Protein AF-D2VPT4-F1 (afdb_monomer)

Foldseek 3Di:
DLVLLLVLLVCLVDNDPVSNLVSLLVLLVQLLDPVSLVSCVVSVNLLSLLVQLPDPPDLVRVLSSLSSLLSSLVDPVSLVVNVVSVVLLSLLVQCVVPVLPLSSLLSSLSSLLSNLQDDSSLVSCLVSLVLVSLLCCLVVNNDPSSNLSSLSNLLSSLLPVSSLVSNLVDCSLLSLLVQCVDPDPSSVVSSVSSLVSQVVNDVSSVVSNVVSVNVVSVVVSVVVVVVVVPPVVVVPPPDD

Structure (mmCIF, N/CA/C/O backbone):
data_AF-D2VPT4-F1
#
_entry.id   AF-D2VPT4-F1
#
loop_
_atom_site.group_PDB
_atom_site.id
_atom_site.type_symbol
_atom_site.label_atom_id
_atom_site.label_alt_id
_atom_site.label_comp_id
_atom_site.label_asym_id
_atom_site.label_entity_id
_atom_site.label_seq_id
_atom_site.pdbx_PDB_ins_code
_atom_site.Cartn_x
_atom_site.Cartn_y
_atom_site.Cartn_z
_atom_site.occupancy
_atom_site.B_iso_or_equiv
_atom_site.auth_seq_id
_atom_site.auth_comp_id
_atom_site.auth_asym_id
_atom_site.auth_atom_id
_atom_site.pdbx_PDB_model_num
ATOM 1 N N . MET A 1 1 ? -4.526 -4.728 31.297 1.00 60.38 1 MET A N 1
ATOM 2 C CA . MET A 1 1 ? -4.270 -4.818 29.848 1.00 60.38 1 MET A CA 1
ATOM 3 C C . MET A 1 1 ? -5.478 -5.384 29.116 1.00 60.38 1 MET A C 1
ATOM 5 O O . MET A 1 1 ? -6.192 -4.601 28.505 1.00 60.38 1 MET A O 1
ATOM 9 N N . SER A 1 2 ? -5.839 -6.654 29.324 1.00 62.34 2 SER A N 1
ATOM 10 C CA . SER A 1 2 ? -7.057 -7.264 28.753 1.00 62.34 2 SER A CA 1
ATOM 11 C C . SER A 1 2 ? -8.364 -6.479 28.932 1.00 62.34 2 SER A C 1
ATOM 13 O O . SER A 1 2 ? -9.105 -6.231 27.979 1.00 62.34 2 SER A O 1
ATOM 15 N N . SER A 1 3 ? -8.650 -6.002 30.151 1.00 64.12 3 SER A N 1
ATOM 16 C CA . SER A 1 3 ? -9.838 -5.166 30.398 1.00 64.12 3 SER A CA 1
ATOM 17 C C . SER A 1 3 ? -9.808 -3.844 29.629 1.00 64.12 3 SER A C 1
ATOM 19 O O . SER A 1 3 ? -10.860 -3.298 29.293 1.00 64.12 3 SER A O 1
ATOM 21 N N . ASP A 1 4 ? -8.610 -3.342 29.343 1.00 84.94 4 ASP A N 1
ATOM 22 C CA . ASP A 1 4 ? -8.381 -2.021 28.772 1.00 84.94 4 ASP A CA 1
ATOM 23 C C . ASP A 1 4 ? -8.558 -2.061 27.249 1.00 84.94 4 ASP A C 1
ATOM 25 O O . ASP A 1 4 ? -9.194 -1.165 26.688 1.00 84.94 4 ASP A O 1
ATOM 29 N N . ILE A 1 5 ? -8.131 -3.144 26.586 1.00 90.12 5 ILE A N 1
ATOM 30 C CA . ILE A 1 5 ? -8.360 -3.364 25.147 1.00 90.12 5 ILE A CA 1
ATOM 31 C C . ILE A 1 5 ? -9.852 -3.561 24.868 1.00 90.12 5 ILE A C 1
ATOM 33 O O . ILE A 1 5 ? -10.417 -2.863 24.025 1.00 90.12 5 ILE A O 1
ATOM 37 N N . LYS A 1 6 ? -10.546 -4.412 25.635 1.00 89.88 6 LYS A N 1
ATOM 38 C CA . LYS A 1 6 ? -11.997 -4.614 25.473 1.00 89.88 6 LYS A CA 1
ATOM 39 C C . LYS A 1 6 ? -12.793 -3.317 25.664 1.00 89.88 6 LYS A C 1
ATOM 41 O O . LYS A 1 6 ? -13.725 -3.025 24.905 1.00 89.88 6 LYS A O 1
ATOM 46 N N . GLY A 1 7 ? -12.424 -2.518 26.668 1.00 90.62 7 GLY A N 1
ATOM 47 C CA . GLY A 1 7 ? -13.013 -1.197 26.893 1.00 90.62 7 GLY A CA 1
ATO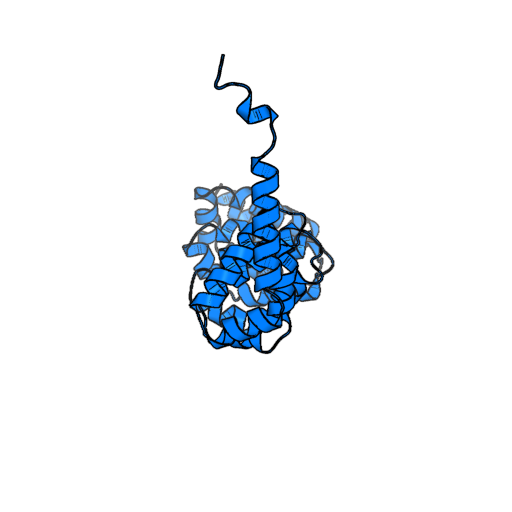M 48 C C . GLY A 1 7 ? -12.748 -0.237 25.730 1.00 90.62 7 GLY A C 1
ATOM 49 O O . GLY A 1 7 ? -13.646 0.501 25.319 1.00 90.62 7 GLY A O 1
ATOM 50 N N . THR A 1 8 ? -11.545 -0.285 25.160 1.00 93.12 8 THR A N 1
ATOM 51 C CA . THR A 1 8 ? -11.148 0.510 23.990 1.00 93.12 8 THR A CA 1
ATOM 52 C C . THR A 1 8 ? -11.964 0.130 22.755 1.00 93.12 8 THR A C 1
ATOM 54 O O . THR A 1 8 ? -12.582 1.003 22.148 1.00 93.12 8 THR A O 1
ATOM 57 N N . LEU A 1 9 ? -12.106 -1.163 22.451 1.00 93.94 9 LEU A N 1
ATOM 58 C CA . LEU A 1 9 ? -12.929 -1.651 21.336 1.00 93.94 9 LEU A CA 1
ATOM 59 C C . LEU A 1 9 ? -14.406 -1.255 21.472 1.00 93.94 9 LEU A C 1
ATOM 61 O O . LEU A 1 9 ? -15.054 -0.881 20.494 1.00 93.94 9 LEU A O 1
ATOM 65 N N . THR A 1 10 ? -14.941 -1.262 22.694 1.00 92.75 10 THR A N 1
ATOM 66 C CA . THR A 1 10 ? -16.324 -0.825 22.955 1.00 92.75 10 THR A CA 1
ATOM 67 C C . THR A 1 10 ? -16.513 0.664 22.644 1.00 92.75 10 THR A C 1
ATOM 69 O O . THR A 1 10 ? -17.525 1.054 22.058 1.00 92.75 10 THR A O 1
ATOM 72 N N . LYS A 1 11 ? -15.526 1.507 22.981 1.00 93.50 11 LYS A N 1
ATOM 73 C CA . LYS A 1 11 ? -15.556 2.945 22.666 1.00 93.50 11 LYS A CA 1
ATOM 74 C C . LYS A 1 11 ? -15.524 3.214 21.162 1.00 93.50 11 LYS A C 1
ATOM 76 O O . LYS A 1 11 ? -16.134 4.190 20.731 1.00 9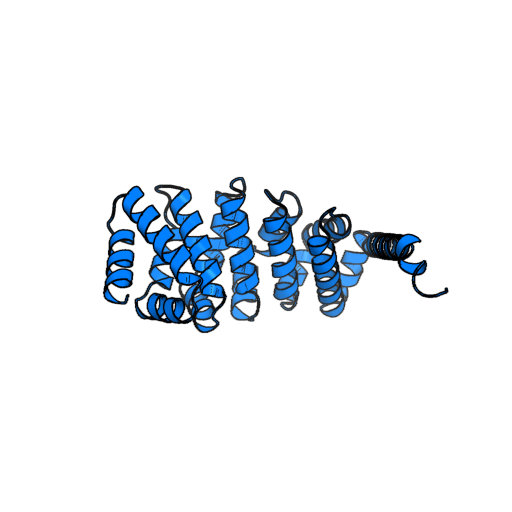3.50 11 LYS A O 1
ATOM 81 N N . ILE A 1 12 ? -14.877 2.354 20.373 1.00 93.50 12 ILE A N 1
ATOM 82 C CA . ILE A 1 12 ? -14.853 2.469 18.907 1.00 93.50 12 ILE A CA 1
ATOM 83 C C . ILE A 1 12 ? -16.254 2.258 18.312 1.00 93.50 12 ILE A C 1
ATOM 85 O O . ILE A 1 12 ? -16.679 3.036 17.464 1.00 93.50 12 ILE A O 1
ATOM 89 N N . LYS A 1 13 ? -16.998 1.253 18.791 1.00 88.88 13 LYS A N 1
ATOM 90 C CA . LYS A 1 13 ? -18.294 0.853 18.205 1.00 88.88 13 LYS A CA 1
ATOM 91 C C . LYS A 1 13 ? -19.469 1.784 18.530 1.00 88.88 13 LYS A C 1
ATOM 93 O O . LYS A 1 13 ? -20.458 1.768 17.808 1.00 88.88 13 LYS A O 1
ATOM 98 N N . GLY A 1 14 ? -19.399 2.569 19.608 1.00 82.56 14 GLY A N 1
ATOM 99 C CA . GLY A 1 14 ? -20.542 3.380 20.067 1.00 82.56 14 GLY A CA 1
ATOM 100 C C . GLY A 1 14 ? -20.200 4.740 20.676 1.00 82.56 14 GLY A C 1
ATOM 101 O O . GLY A 1 14 ? -21.077 5.394 21.238 1.00 82.56 14 GLY A O 1
ATOM 102 N N . GLY A 1 15 ? -18.936 5.164 20.627 1.00 83.94 15 GLY A N 1
ATOM 103 C CA . GLY A 1 15 ? -18.506 6.458 21.153 1.00 83.94 15 GLY A CA 1
ATOM 104 C C . GLY A 1 15 ? -18.789 7.630 20.209 1.00 83.94 15 GLY A C 1
ATOM 105 O O . GLY A 1 15 ? -19.038 7.455 19.018 1.00 83.94 15 GLY A O 1
ATOM 106 N N . SER A 1 16 ? -18.675 8.856 20.733 1.00 92.81 16 SER A N 1
ATOM 107 C CA . SER A 1 16 ? -18.543 10.056 19.896 1.00 92.81 16 SER A CA 1
ATOM 108 C C . SER A 1 16 ? -17.314 9.955 18.988 1.00 92.81 16 SER A C 1
ATOM 110 O O . SER A 1 16 ? -16.379 9.213 19.293 1.00 92.81 16 SER A O 1
ATOM 112 N N . VAL A 1 17 ? -17.261 10.750 17.916 1.00 94.44 17 VAL A N 1
ATOM 113 C CA . VAL A 1 17 ? -16.086 10.827 17.025 1.00 94.44 17 VAL A CA 1
ATOM 114 C C . VAL A 1 17 ? -14.787 11.005 17.823 1.00 94.44 17 VAL A C 1
ATOM 116 O O . VAL A 1 17 ? -13.821 10.284 17.596 1.00 94.44 17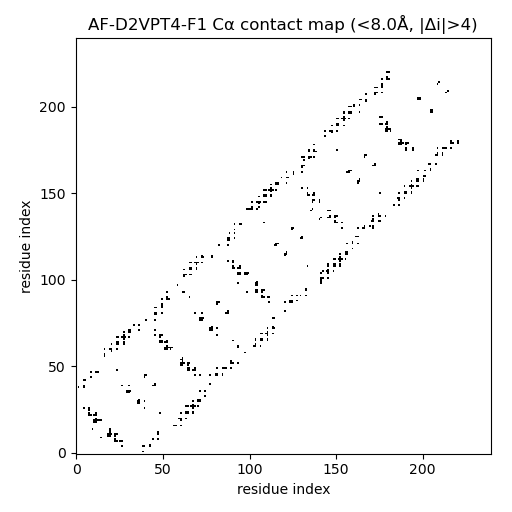 VAL A O 1
ATOM 119 N N . GLN A 1 18 ? -14.770 11.884 18.828 1.00 94.31 18 GLN A N 1
ATOM 120 C CA . GLN A 1 18 ? -13.601 12.098 19.688 1.00 94.31 18 GLN A CA 1
ATOM 121 C C . GLN A 1 18 ? -13.232 10.856 20.508 1.00 94.31 18 GLN A C 1
ATOM 123 O O . GLN A 1 18 ? -12.053 10.520 20.600 1.00 94.31 18 GLN A O 1
ATOM 128 N N . ASN A 1 19 ? -14.216 10.155 21.078 1.00 93.31 19 ASN A N 1
ATOM 129 C CA . ASN A 1 19 ? -13.960 8.933 21.844 1.00 93.31 19 ASN A CA 1
ATOM 130 C C . ASN A 1 19 ? -13.424 7.814 20.953 1.00 93.31 19 ASN A C 1
ATOM 132 O O . ASN A 1 19 ? -12.560 7.051 21.381 1.00 93.31 19 ASN A O 1
ATOM 136 N N . ARG A 1 20 ? -13.926 7.731 19.721 1.00 95.50 20 ARG A N 1
ATOM 137 C CA . ARG A 1 20 ? -13.482 6.759 18.728 1.00 95.50 20 ARG A CA 1
ATOM 138 C C . ARG A 1 20 ? -12.054 7.039 18.285 1.00 95.50 20 ARG A C 1
ATOM 140 O O . ARG A 1 20 ? -11.235 6.136 18.358 1.00 95.50 20 ARG A O 1
ATOM 147 N N . LEU A 1 21 ? -11.727 8.285 17.943 1.00 96.44 21 LEU A N 1
ATOM 148 C CA . LEU A 1 21 ? -10.357 8.695 17.607 1.00 96.44 21 LEU A CA 1
ATOM 149 C C . LEU A 1 21 ? -9.379 8.422 18.756 1.00 96.44 21 LEU A C 1
ATOM 151 O O . LEU A 1 21 ? -8.311 7.863 18.542 1.00 96.44 21 LEU A O 1
ATOM 155 N N . ALA A 1 22 ? -9.754 8.756 19.994 1.00 95.69 22 ALA A N 1
ATOM 156 C CA . ALA A 1 22 ? -8.916 8.463 21.155 1.00 95.69 22 ALA A CA 1
ATOM 157 C C . ALA A 1 22 ? -8.703 6.951 21.347 1.00 95.69 22 ALA A C 1
ATOM 159 O O . ALA A 1 22 ? -7.599 6.519 21.667 1.00 95.69 22 ALA A O 1
ATOM 160 N N . ALA A 1 23 ? -9.746 6.143 21.137 1.00 96.31 23 ALA A N 1
ATOM 161 C CA . ALA A 1 23 ? -9.666 4.693 21.260 1.00 96.31 23 ALA A CA 1
ATOM 162 C C . ALA A 1 23 ? -8.831 4.050 20.139 1.00 96.31 23 ALA A C 1
ATOM 164 O O . ALA A 1 23 ? -7.981 3.213 20.423 1.00 96.31 23 ALA A O 1
ATOM 165 N N . ILE A 1 24 ? -9.017 4.471 18.886 1.00 97.06 24 ILE A N 1
ATOM 166 C CA . ILE A 1 24 ? -8.217 3.997 17.748 1.00 97.06 24 ILE A CA 1
ATOM 167 C C . ILE A 1 24 ? -6.754 4.419 17.925 1.00 97.06 24 ILE A C 1
ATOM 169 O O . ILE A 1 24 ? -5.862 3.599 17.749 1.00 97.06 24 ILE A O 1
ATOM 173 N N . GLY A 1 25 ? -6.499 5.661 18.351 1.00 95.50 25 GLY A N 1
ATOM 174 C CA . GLY A 1 25 ? -5.151 6.139 18.658 1.00 95.50 25 GLY A CA 1
ATOM 175 C C . GLY A 1 25 ? -4.470 5.354 19.785 1.00 95.50 25 GLY A C 1
ATOM 176 O O . GLY A 1 25 ? -3.269 5.116 19.722 1.00 95.50 25 GLY A O 1
ATOM 177 N N . ALA A 1 26 ? -5.224 4.893 20.787 1.00 95.44 26 ALA A N 1
ATOM 178 C CA . ALA A 1 26 ? -4.685 3.993 21.803 1.00 95.44 26 ALA A CA 1
ATOM 179 C C . ALA A 1 26 ? -4.305 2.629 21.205 1.00 95.44 26 ALA A C 1
ATOM 181 O O . ALA A 1 26 ? -3.210 2.146 21.476 1.00 95.44 26 ALA A O 1
ATOM 182 N N . LEU A 1 27 ? -5.160 2.033 20.361 1.00 95.56 27 LEU A N 1
ATOM 183 C CA . LEU A 1 27 ? -4.834 0.773 19.678 1.00 95.56 27 LEU A CA 1
ATOM 184 C C . LEU A 1 27 ? -3.634 0.913 18.738 1.00 95.56 27 LEU A C 1
ATOM 186 O O . LEU A 1 27 ? -2.808 0.013 18.705 1.00 95.56 27 LEU A O 1
ATOM 190 N N . PHE A 1 28 ? -3.501 2.040 18.034 1.00 94.94 28 PHE A N 1
ATOM 191 C CA . PHE A 1 28 ? -2.337 2.342 17.198 1.00 94.94 28 PHE A CA 1
ATOM 192 C C . PHE A 1 28 ? -1.032 2.228 17.994 1.00 94.94 28 PHE A C 1
ATOM 194 O O . PHE A 1 28 ? -0.132 1.491 17.597 1.00 94.94 28 PHE A O 1
ATOM 201 N N . SER A 1 29 ? -0.955 2.922 19.134 1.00 94.44 29 SER A N 1
ATOM 202 C CA . SER A 1 29 ? 0.237 2.921 19.989 1.00 94.44 29 SER A CA 1
ATOM 203 C C . SER A 1 29 ? 0.488 1.573 20.656 1.00 94.44 29 SER A C 1
ATOM 205 O O . SER A 1 29 ? 1.629 1.232 20.924 1.00 94.44 29 SER A O 1
ATOM 207 N N . LEU A 1 30 ? -0.568 0.820 20.961 1.00 92.50 30 LEU A N 1
ATOM 208 C CA . LEU A 1 30 ? -0.465 -0.498 21.586 1.00 92.50 30 LEU A CA 1
ATOM 209 C C . LEU A 1 30 ? -0.031 -1.581 20.589 1.00 92.50 30 LEU A C 1
ATOM 211 O O . LEU A 1 30 ? 0.720 -2.475 20.953 1.00 92.50 30 LEU A O 1
ATOM 215 N N . ALA A 1 31 ? -0.454 -1.480 19.328 1.00 93.12 31 ALA A N 1
ATOM 216 C CA . ALA A 1 31 ? -0.139 -2.450 18.281 1.00 93.12 31 ALA A CA 1
ATOM 217 C C . ALA A 1 31 ? 1.349 -2.478 17.875 1.00 93.12 31 ALA A C 1
ATOM 219 O O . ALA A 1 31 ? 1.752 -3.352 17.110 1.00 93.12 31 ALA A O 1
ATOM 220 N N . SER A 1 32 ? 2.183 -1.554 18.364 1.00 91.12 32 SER A N 1
ATOM 221 C CA . SER A 1 32 ? 3.635 -1.630 18.157 1.00 91.12 32 SER A CA 1
ATOM 222 C C . SER A 1 32 ? 4.312 -2.727 18.986 1.00 91.12 32 SER A C 1
ATOM 224 O O . SER A 1 32 ? 5.470 -3.032 18.730 1.00 91.12 32 SER A O 1
ATOM 226 N N . ASP A 1 33 ? 3.623 -3.284 19.985 1.00 93.31 33 ASP A N 1
ATOM 227 C CA . ASP A 1 33 ? 4.120 -4.360 20.844 1.00 93.31 33 ASP A CA 1
ATOM 228 C C . ASP A 1 33 ? 3.540 -5.715 20.409 1.00 93.31 33 ASP A C 1
ATOM 230 O O . ASP A 1 33 ? 2.331 -5.844 20.203 1.00 93.31 33 ASP A O 1
ATOM 234 N N . ASP A 1 34 ? 4.411 -6.708 20.245 1.00 90.81 34 ASP A N 1
ATOM 235 C CA . ASP A 1 34 ? 4.090 -8.026 19.692 1.00 90.81 34 ASP A CA 1
ATOM 236 C C . ASP A 1 34 ? 3.067 -8.794 20.541 1.00 90.81 34 ASP A C 1
ATOM 238 O O . ASP A 1 34 ? 2.074 -9.288 20.001 1.00 90.81 34 ASP A O 1
ATOM 242 N N . ASP A 1 35 ? 3.248 -8.818 21.864 1.00 90.81 35 ASP A N 1
ATOM 243 C CA . ASP A 1 35 ? 2.343 -9.516 22.786 1.00 90.81 35 ASP A CA 1
ATOM 244 C C . ASP A 1 35 ? 0.964 -8.836 22.800 1.00 90.81 35 ASP A C 1
ATOM 246 O O . ASP A 1 35 ? -0.089 -9.477 22.906 1.00 90.81 35 ASP A O 1
ATOM 250 N N . ILE A 1 36 ? 0.952 -7.508 22.651 1.00 92.69 36 ILE A N 1
ATOM 251 C CA . ILE A 1 36 ? -0.287 -6.733 22.635 1.00 92.69 36 ILE A CA 1
ATOM 252 C C . ILE A 1 36 ? -1.037 -6.895 21.306 1.00 92.69 36 ILE A C 1
ATOM 254 O O . ILE A 1 36 ? -2.272 -6.900 21.317 1.00 92.69 36 ILE A O 1
ATOM 258 N N . ARG A 1 37 ? -0.351 -7.080 20.167 1.00 94.69 37 ARG A N 1
ATOM 259 C CA . ARG A 1 37 ? -1.014 -7.383 18.881 1.00 94.69 37 ARG A CA 1
ATOM 260 C C . ARG A 1 37 ? -1.854 -8.649 18.972 1.00 94.69 37 ARG A C 1
ATOM 262 O O . ARG A 1 37 ? -3.014 -8.632 18.551 1.00 94.69 37 ARG A O 1
ATOM 269 N N . GLU A 1 38 ? -1.304 -9.706 19.565 1.00 94.00 38 GLU A N 1
ATOM 270 C CA . GLU A 1 38 ? -2.033 -10.959 19.768 1.00 94.00 38 GLU A CA 1
ATOM 271 C C . GLU A 1 38 ? -3.285 -10.734 20.633 1.00 94.00 38 GLU A C 1
ATOM 273 O O . GLU A 1 38 ? -4.377 -11.204 20.301 1.00 94.00 38 GLU A O 1
ATOM 278 N N . GLU A 1 39 ? -3.172 -9.953 21.710 1.00 94.75 39 GLU A N 1
ATOM 279 C CA . GLU A 1 39 ? -4.315 -9.641 22.570 1.00 94.75 39 GLU A CA 1
ATOM 280 C C . GLU A 1 39 ? -5.388 -8.810 21.840 1.00 94.75 39 GLU A C 1
ATOM 282 O O . GLU A 1 39 ? -6.582 -9.110 21.946 1.00 94.75 39 GLU A O 1
ATOM 287 N N . ILE A 1 40 ? -4.990 -7.801 21.055 1.00 95.75 40 ILE A N 1
ATOM 288 C CA . ILE A 1 40 ? -5.907 -7.004 20.223 1.00 95.75 40 ILE A CA 1
ATOM 289 C C . ILE A 1 40 ? -6.648 -7.909 19.233 1.00 95.75 40 ILE A C 1
ATOM 291 O O . ILE A 1 40 ? -7.877 -7.810 19.121 1.00 95.75 40 ILE A O 1
ATOM 295 N N . ARG A 1 41 ? -5.929 -8.799 18.540 1.00 96.62 41 ARG A N 1
ATOM 296 C CA . ARG A 1 41 ? -6.502 -9.759 17.587 1.00 96.62 41 ARG A CA 1
ATOM 297 C C . ARG A 1 41 ? -7.513 -10.679 18.264 1.00 96.62 41 ARG A C 1
ATOM 299 O O . ARG A 1 41 ? -8.678 -10.691 17.870 1.00 96.62 41 ARG A O 1
ATOM 306 N N . ASN A 1 42 ? -7.121 -11.339 19.355 1.00 95.12 42 ASN A N 1
ATOM 307 C CA . ASN A 1 42 ? -7.964 -12.284 20.098 1.00 95.12 42 ASN A CA 1
ATOM 308 C C . ASN A 1 42 ? -9.259 -11.647 20.648 1.00 95.12 42 ASN A C 1
ATOM 310 O O . ASN A 1 42 ? -10.234 -12.347 20.927 1.00 95.12 42 ASN A O 1
ATOM 314 N N . MET A 1 43 ? -9.307 -10.319 20.790 1.00 95.25 43 MET A N 1
ATOM 315 C CA . MET A 1 43 ? -10.514 -9.577 21.178 1.00 95.25 43 MET A CA 1
ATOM 316 C C . MET A 1 43 ? -11.394 -9.112 20.007 1.00 95.25 43 MET A C 1
ATOM 318 O O . MET A 1 43 ? -12.363 -8.376 20.227 1.00 95.25 43 MET A O 1
ATOM 322 N N . GLY A 1 44 ? -11.091 -9.511 18.771 1.00 96.19 44 GLY A N 1
ATOM 323 C CA . GLY A 1 44 ? -11.788 -9.050 17.567 1.00 96.19 44 GLY A CA 1
ATOM 324 C C . GLY A 1 44 ? -11.428 -7.611 17.187 1.00 96.19 44 GLY A C 1
ATOM 325 O O . GLY A 1 44 ? -12.256 -6.871 16.637 1.00 96.19 44 GLY A O 1
ATOM 326 N N . GLY A 1 45 ? -10.212 -7.180 17.535 1.00 97.75 45 GLY A N 1
ATOM 327 C CA . GLY A 1 45 ? -9.710 -5.847 17.234 1.00 97.75 45 GLY A CA 1
ATOM 328 C C . GLY A 1 45 ? -9.528 -5.602 15.742 1.00 97.75 45 GLY A C 1
ATOM 329 O O . GLY A 1 45 ? -9.896 -4.527 15.277 1.00 97.75 45 GLY A O 1
ATOM 330 N N . ILE A 1 46 ? -9.070 -6.606 14.986 1.00 98.38 46 ILE A N 1
ATOM 331 C CA . ILE A 1 46 ? -8.826 -6.484 13.542 1.00 98.38 46 ILE A CA 1
ATOM 332 C C . ILE A 1 46 ? -10.117 -6.159 12.797 1.00 98.38 46 ILE A C 1
ATOM 334 O O . ILE A 1 46 ? -10.209 -5.089 12.204 1.00 98.38 46 ILE A O 1
ATOM 338 N N . GLY A 1 47 ? -11.156 -6.990 12.918 1.00 98.25 47 GLY A N 1
ATOM 339 C CA . GLY A 1 47 ? -12.444 -6.710 12.271 1.00 98.25 47 GLY A CA 1
ATOM 340 C C . GLY A 1 47 ? -13.066 -5.378 12.711 1.00 98.25 47 GLY A C 1
ATOM 341 O O . GLY A 1 47 ? -13.700 -4.686 11.918 1.00 98.25 47 GLY A O 1
ATOM 342 N N . THR A 1 48 ? -12.836 -4.958 13.963 1.00 98.25 48 THR A N 1
ATOM 343 C CA . THR A 1 48 ? -13.280 -3.637 14.444 1.00 98.25 48 THR A CA 1
ATOM 344 C C . THR A 1 48 ? -12.523 -2.492 13.758 1.00 98.25 48 THR A C 1
ATOM 346 O O . THR A 1 48 ? -13.138 -1.488 13.408 1.00 98.25 48 THR A O 1
ATOM 349 N N . LEU A 1 49 ? -11.207 -2.622 13.566 1.00 98.50 49 LEU A N 1
ATOM 350 C CA . LEU A 1 49 ? -10.374 -1.632 12.880 1.00 98.50 49 LEU A CA 1
ATOM 351 C C . LEU A 1 49 ? -10.647 -1.599 11.371 1.00 98.50 49 LEU A C 1
ATOM 353 O O . LEU A 1 49 ? -10.745 -0.509 10.813 1.00 98.50 49 LEU A O 1
ATOM 357 N N . VAL A 1 50 ? -10.838 -2.753 10.726 1.00 98.62 50 VAL A N 1
ATOM 358 C CA . VAL A 1 50 ? -11.208 -2.829 9.304 1.00 98.62 50 VAL A CA 1
ATOM 359 C C . VAL A 1 50 ? -12.560 -2.153 9.065 1.00 98.62 50 VAL A C 1
ATOM 361 O O . VAL A 1 50 ? -12.660 -1.294 8.194 1.00 98.62 50 VAL A O 1
ATOM 364 N N . GLY A 1 51 ? -13.562 -2.399 9.917 1.00 98.06 51 GLY A N 1
ATOM 365 C CA . GLY A 1 51 ? -14.851 -1.700 9.831 1.00 98.06 51 GLY A CA 1
ATOM 366 C C . GLY A 1 51 ? -14.755 -0.174 10.000 1.00 98.06 51 GLY A C 1
ATOM 367 O O . GLY A 1 51 ? -15.591 0.564 9.483 1.00 98.06 51 GLY A O 1
ATOM 368 N N . CYS A 1 52 ? -13.720 0.341 10.674 1.00 98.19 52 CYS A N 1
ATOM 369 C CA . CYS A 1 52 ? -13.477 1.785 10.761 1.00 98.19 52 CYS A CA 1
ATOM 370 C C . CYS A 1 52 ? -12.971 2.402 9.449 1.00 98.19 52 CYS A C 1
ATOM 372 O O . CYS A 1 52 ? -13.072 3.622 9.306 1.00 98.19 52 CYS A O 1
ATOM 374 N N . LEU A 1 53 ? -12.444 1.613 8.504 1.00 98.31 53 LEU A N 1
ATOM 375 C CA . LEU A 1 53 ? -12.025 2.110 7.186 1.00 98.31 53 LEU A CA 1
ATOM 376 C C . LEU A 1 53 ? -13.216 2.581 6.338 1.00 98.31 53 LEU A C 1
ATOM 378 O O . LEU A 1 53 ? -13.063 3.450 5.481 1.00 98.31 53 LEU A O 1
ATOM 382 N N . GLU A 1 54 ? -14.411 2.056 6.607 1.00 96.56 54 GLU A N 1
ATOM 383 C CA . GLU A 1 54 ? -15.657 2.459 5.946 1.00 96.56 54 G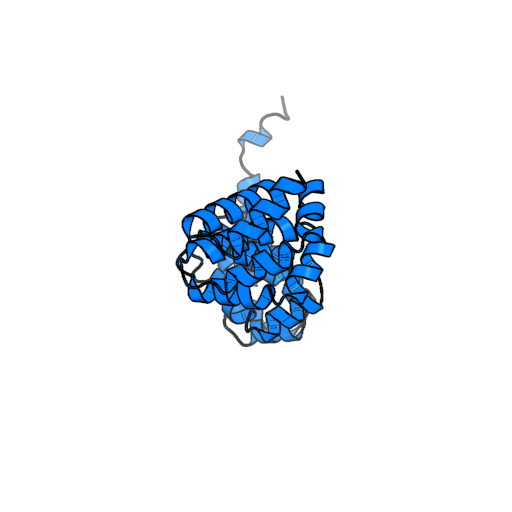LU A CA 1
ATOM 384 C C . GLU A 1 54 ? -16.300 3.708 6.566 1.00 96.56 54 GLU A C 1
ATOM 386 O O . GLU A 1 54 ? -17.294 4.228 6.047 1.00 96.56 54 GLU A O 1
ATOM 391 N N . ASP A 1 55 ? -15.767 4.200 7.686 1.00 94.75 55 ASP A N 1
ATOM 392 C CA . ASP A 1 55 ? -16.364 5.318 8.396 1.00 94.75 55 ASP A CA 1
ATOM 393 C C . ASP A 1 55 ? -16.130 6.649 7.672 1.00 94.75 55 ASP A C 1
ATOM 395 O O . ASP A 1 55 ? -15.007 7.130 7.529 1.00 94.75 55 ASP A O 1
ATOM 399 N N . ASN A 1 56 ? -17.236 7.283 7.286 1.00 93.12 56 ASN A N 1
ATOM 400 C CA . ASN A 1 56 ? -17.241 8.568 6.587 1.00 93.12 56 ASN A CA 1
ATOM 401 C C . ASN A 1 56 ? -17.666 9.747 7.483 1.00 93.12 56 ASN A C 1
ATOM 403 O O . ASN A 1 56 ? -17.931 10.838 6.982 1.00 93.12 56 ASN A O 1
ATOM 407 N N . SER A 1 57 ? -17.778 9.545 8.800 1.00 94.12 57 SER A N 1
ATOM 408 C CA . SER A 1 57 ? -18.184 10.592 9.749 1.00 94.12 57 SER A CA 1
ATOM 409 C C . SER A 1 57 ? -17.060 11.582 10.058 1.00 94.12 57 SER A C 1
ATOM 411 O O . SER A 1 57 ? -17.329 12.755 10.317 1.00 94.12 57 SER A O 1
ATOM 413 N N . ASP A 1 58 ? -15.806 11.129 10.010 1.00 96.88 58 ASP A N 1
ATOM 414 C CA . ASP A 1 58 ? -14.617 11.966 10.155 1.00 96.88 58 ASP A CA 1
ATOM 415 C C . ASP A 1 58 ? -13.427 11.294 9.449 1.00 96.88 58 ASP A C 1
ATOM 417 O O . ASP A 1 58 ? -13.098 10.157 9.793 1.00 96.88 58 ASP A O 1
ATOM 421 N N . PRO A 1 59 ? -12.738 11.966 8.508 1.00 97.12 59 PRO A N 1
ATOM 422 C CA . PRO A 1 59 ? -11.667 11.355 7.714 1.00 97.12 59 PRO A CA 1
ATOM 423 C C . PRO A 1 59 ? -10.478 10.870 8.553 1.00 97.12 59 PRO A C 1
ATOM 425 O O . PRO A 1 59 ? -9.729 9.996 8.118 1.00 97.12 59 PRO A O 1
ATOM 428 N N . ARG A 1 60 ? -10.313 11.384 9.779 1.00 97.88 60 ARG A N 1
ATOM 429 C CA . ARG A 1 60 ? -9.240 10.968 10.690 1.00 97.88 60 ARG A CA 1
ATOM 430 C C . ARG A 1 60 ? -9.446 9.553 11.225 1.00 97.88 60 ARG A C 1
ATOM 432 O O . ARG A 1 60 ? -8.472 8.935 11.642 1.00 97.88 60 ARG A O 1
ATOM 439 N N . ILE A 1 61 ? -10.681 9.053 11.233 1.00 98.00 61 ILE A N 1
ATOM 440 C CA . ILE A 1 61 ? -11.019 7.716 11.729 1.00 98.00 61 ILE A CA 1
ATOM 441 C C . ILE A 1 61 ? -10.428 6.631 10.827 1.00 98.00 61 ILE A C 1
ATOM 443 O O . ILE A 1 61 ? -9.603 5.871 11.337 1.00 98.00 61 ILE A O 1
ATOM 447 N N . PRO A 1 62 ? -10.784 6.541 9.529 1.00 98.44 62 PRO A N 1
ATOM 448 C CA . PRO A 1 62 ? -10.221 5.517 8.658 1.00 98.44 62 PRO A CA 1
ATOM 449 C C . PRO A 1 62 ? -8.701 5.671 8.538 1.00 98.44 62 PRO A C 1
ATOM 451 O O . PRO A 1 62 ? -7.990 4.674 8.544 1.00 98.44 62 PRO A O 1
ATOM 454 N N . ARG A 1 63 ? -8.173 6.904 8.569 1.00 98.38 63 ARG A N 1
ATOM 455 C CA . ARG A 1 63 ? -6.727 7.155 8.627 1.00 98.38 63 ARG A CA 1
ATOM 456 C C . ARG A 1 63 ? -6.061 6.517 9.847 1.00 98.38 63 ARG A C 1
ATOM 458 O O . ARG A 1 63 ? -5.106 5.764 9.700 1.00 98.38 63 ARG A O 1
ATOM 465 N N . GLN A 1 64 ? -6.539 6.812 11.059 1.00 98.19 64 GLN A N 1
ATOM 466 C CA . GLN A 1 64 ? -5.952 6.250 12.282 1.00 98.19 64 GLN A CA 1
ATOM 467 C C . GLN A 1 64 ? -6.153 4.736 12.371 1.00 98.19 64 GLN A C 1
ATOM 469 O O . GLN A 1 64 ? -5.265 4.033 12.848 1.00 98.19 64 GLN A O 1
ATOM 474 N N . ALA A 1 65 ? -7.294 4.233 11.896 1.00 98.56 65 ALA A N 1
ATOM 475 C CA . ALA A 1 65 ? -7.559 2.803 11.851 1.00 98.56 65 ALA A CA 1
ATOM 476 C C . ALA A 1 65 ? -6.588 2.097 10.900 1.00 98.56 65 ALA A C 1
ATOM 478 O O . ALA A 1 65 ? -6.007 1.085 11.279 1.00 98.56 65 ALA A O 1
ATOM 479 N N . CYS A 1 66 ? -6.330 2.677 9.726 1.00 98.69 66 CYS A N 1
ATOM 480 C CA . CYS A 1 66 ? -5.339 2.173 8.782 1.00 98.69 66 CYS A CA 1
ATOM 481 C C . CYS A 1 66 ? -3.927 2.165 9.376 1.00 98.69 66 CYS A C 1
ATOM 483 O O . CYS A 1 66 ? -3.206 1.189 9.213 1.00 98.69 66 CYS A O 1
ATOM 485 N N . GLY A 1 67 ? -3.547 3.205 10.124 1.00 98.50 67 GLY A N 1
ATOM 486 C CA . GLY A 1 67 ? -2.272 3.215 10.845 1.00 98.50 67 GLY A CA 1
ATOM 487 C C . GLY A 1 67 ? -2.174 2.091 11.883 1.00 98.50 67 GLY A C 1
ATOM 488 O O . GLY A 1 67 ? -1.121 1.483 12.041 1.00 98.50 67 GLY A O 1
ATOM 489 N N . ALA A 1 68 ? -3.266 1.786 12.593 1.00 98.38 68 ALA A N 1
ATOM 490 C CA . ALA A 1 68 ? -3.267 0.680 13.547 1.00 98.38 68 ALA A CA 1
ATOM 491 C C . ALA A 1 68 ? -3.151 -0.663 12.811 1.00 98.38 68 ALA A C 1
ATOM 493 O O . ALA A 1 68 ? -2.374 -1.515 13.227 1.00 98.38 68 ALA A O 1
ATOM 494 N N . LEU A 1 69 ? -3.858 -0.825 11.687 1.00 98.69 69 LEU A N 1
ATOM 495 C CA . LEU A 1 69 ? -3.778 -2.010 10.828 1.00 98.69 69 LEU A CA 1
ATOM 496 C C . LEU A 1 69 ? -2.384 -2.205 10.219 1.00 98.69 69 LEU A C 1
ATOM 498 O O . LEU A 1 69 ? -1.933 -3.341 10.140 1.00 98.69 69 LEU A O 1
ATOM 502 N N . LEU A 1 70 ? -1.677 -1.128 9.862 1.00 98.56 70 LEU A N 1
ATOM 503 C CA . LEU A 1 70 ? -0.269 -1.183 9.455 1.00 98.56 70 LEU A CA 1
ATOM 504 C C . LEU A 1 70 ? 0.594 -1.840 10.542 1.00 98.56 70 LEU A C 1
ATOM 506 O O . LEU A 1 70 ? 1.359 -2.756 10.245 1.00 98.56 70 LEU A O 1
ATOM 510 N N . ASN A 1 71 ? 0.440 -1.417 11.801 1.00 98.12 71 ASN A N 1
ATOM 511 C CA . ASN A 1 71 ? 1.172 -2.025 12.914 1.00 98.12 71 ASN A CA 1
ATOM 512 C C . ASN A 1 71 ? 0.774 -3.494 13.107 1.00 98.12 71 ASN A C 1
ATOM 514 O O . ASN A 1 71 ? 1.652 -4.340 13.281 1.00 98.12 71 ASN A O 1
ATOM 518 N N . MET A 1 72 ? -0.526 -3.805 13.014 1.00 97.94 72 MET A N 1
ATOM 519 C CA . MET A 1 72 ? -1.028 -5.181 13.092 1.00 97.94 72 MET A CA 1
ATOM 520 C C . MET A 1 72 ? -0.454 -6.071 11.978 1.00 97.94 72 MET A C 1
ATOM 522 O O . MET A 1 72 ? -0.118 -7.218 12.242 1.00 97.94 72 MET A O 1
ATOM 526 N N . ALA A 1 73 ? -0.272 -5.551 10.761 1.00 97.44 73 ALA A N 1
ATOM 527 C CA . ALA A 1 73 ? 0.218 -6.306 9.604 1.00 97.44 73 ALA A CA 1
ATOM 528 C C . ALA A 1 73 ? 1.684 -6.784 9.721 1.00 97.44 73 ALA A C 1
ATOM 530 O O . ALA A 1 73 ? 2.150 -7.531 8.863 1.00 97.44 73 ALA A O 1
ATOM 531 N N . ASN A 1 74 ? 2.408 -6.410 10.782 1.00 95.25 74 ASN A N 1
ATOM 532 C CA . ASN A 1 74 ? 3.717 -6.996 11.104 1.00 95.25 74 ASN A CA 1
ATOM 533 C C . ASN A 1 74 ? 3.622 -8.419 11.697 1.00 95.25 74 ASN A C 1
ATOM 535 O O . ASN A 1 74 ? 4.652 -9.032 11.957 1.00 95.25 74 ASN A O 1
ATOM 539 N N . ASP A 1 75 ? 2.414 -8.942 11.926 1.00 95.12 75 ASP A N 1
ATOM 540 C CA . ASP A 1 75 ? 2.153 -10.316 12.370 1.00 95.12 75 ASP A CA 1
ATOM 541 C C . ASP A 1 75 ? 1.385 -11.110 11.301 1.00 95.12 75 ASP A C 1
ATOM 543 O O . ASP A 1 75 ? 0.398 -10.625 10.750 1.00 95.12 75 ASP A O 1
ATOM 547 N N . ASP A 1 76 ? 1.819 -12.341 11.023 1.00 94.81 76 ASP A N 1
ATOM 548 C CA . ASP A 1 76 ? 1.293 -13.179 9.934 1.00 94.81 76 ASP A CA 1
ATOM 549 C C . ASP A 1 76 ? -0.196 -13.506 10.104 1.00 94.81 76 ASP A C 1
ATOM 551 O O . ASP A 1 76 ? -0.978 -13.370 9.163 1.00 94.81 76 ASP A O 1
ATOM 555 N N . GLN A 1 77 ? -0.607 -13.873 11.318 1.00 95.94 77 GLN A N 1
ATOM 556 C CA . GLN A 1 77 ? -2.005 -14.182 11.632 1.00 95.94 77 GLN A CA 1
ATOM 557 C C . GLN A 1 77 ? -2.880 -12.925 11.558 1.00 95.94 77 GLN A C 1
ATOM 559 O O . GLN A 1 77 ? -4.034 -12.983 11.136 1.00 95.94 77 GLN A O 1
ATOM 564 N N . CYS A 1 78 ? -2.333 -11.765 11.927 1.00 97.19 78 CYS A N 1
ATOM 565 C CA . CYS A 1 78 ? -3.025 -10.501 11.723 1.00 97.19 78 CYS A CA 1
ATOM 566 C C . CYS A 1 78 ? -3.207 -10.177 10.236 1.00 97.19 78 CYS A C 1
ATOM 568 O O . CYS A 1 78 ? -4.271 -9.685 9.872 1.00 97.19 78 CYS A O 1
ATOM 570 N N . ARG A 1 79 ? -2.218 -10.446 9.372 1.00 97.50 79 ARG A N 1
ATOM 571 C CA . ARG A 1 79 ? -2.352 -10.227 7.919 1.00 97.50 79 ARG A CA 1
ATOM 572 C C . ARG A 1 79 ? -3.486 -11.054 7.319 1.00 97.50 79 ARG A C 1
ATOM 574 O O . ARG A 1 79 ? -4.307 -10.499 6.591 1.00 97.50 79 ARG A O 1
ATOM 581 N N . GLU A 1 80 ? -3.559 -12.332 7.683 1.00 96.75 80 GLU A N 1
ATOM 582 C CA . GLU A 1 80 ? -4.643 -13.236 7.282 1.00 96.75 80 GLU A CA 1
ATOM 583 C C . GLU A 1 80 ? -6.013 -12.692 7.711 1.00 96.75 80 GLU A C 1
ATOM 585 O O . GLU A 1 80 ? -6.888 -12.504 6.871 1.00 96.75 80 GLU A O 1
ATOM 590 N N . GLU A 1 81 ? -6.185 -12.313 8.981 1.00 98.06 81 GLU A N 1
ATOM 591 C CA . GLU A 1 81 ? -7.462 -11.752 9.433 1.00 98.06 81 GLU A CA 1
ATOM 592 C C . GLU A 1 81 ? -7.798 -10.412 8.758 1.00 98.06 81 GLU A C 1
ATOM 594 O O . GLU A 1 81 ? -8.955 -10.169 8.417 1.00 98.06 81 GLU A O 1
ATOM 599 N N . ILE A 1 82 ? -6.819 -9.521 8.548 1.00 98.50 82 ILE A N 1
ATOM 600 C CA . ILE A 1 82 ? -7.046 -8.241 7.850 1.00 98.50 82 ILE A CA 1
ATOM 601 C C . ILE A 1 82 ? -7.627 -8.499 6.459 1.00 98.50 82 ILE A C 1
ATOM 603 O O . ILE A 1 82 ? -8.572 -7.815 6.054 1.00 98.50 82 ILE A O 1
ATOM 607 N N . ARG A 1 83 ? -7.076 -9.486 5.753 1.00 97.12 83 ARG A N 1
ATOM 608 C CA . ARG A 1 83 ? -7.539 -9.916 4.438 1.00 97.12 83 ARG A CA 1
ATOM 609 C C . ARG A 1 83 ? -8.951 -10.499 4.505 1.00 97.12 83 ARG A C 1
ATOM 611 O O . ARG A 1 83 ? -9.818 -10.055 3.759 1.00 97.12 83 ARG A O 1
ATOM 618 N N . ASP A 1 84 ? -9.212 -11.402 5.444 1.00 97.44 84 ASP A N 1
ATOM 619 C CA . ASP A 1 84 ? -10.520 -12.053 5.600 1.00 97.44 84 ASP A CA 1
ATOM 620 C C . ASP A 1 84 ? -11.656 -11.059 5.902 1.00 97.44 84 ASP A C 1
ATOM 622 O O . ASP A 1 84 ? -12.811 -11.285 5.533 1.00 97.44 84 ASP A O 1
ATOM 626 N N . TYR A 1 85 ? -11.341 -9.929 6.542 1.00 98.31 85 TYR A N 1
ATOM 627 C CA . TYR A 1 85 ? -12.289 -8.833 6.769 1.00 98.31 85 TYR A CA 1
ATOM 628 C C . TYR A 1 85 ? -12.423 -7.851 5.583 1.00 98.31 85 TYR A C 1
ATOM 630 O O . TYR A 1 85 ? -13.164 -6.874 5.708 1.00 98.31 85 TYR A O 1
ATOM 638 N N . GLY A 1 86 ? -11.746 -8.073 4.450 1.00 97.81 86 GLY A N 1
ATOM 639 C CA . GLY A 1 86 ? -11.776 -7.186 3.273 1.00 97.81 86 GLY A CA 1
ATOM 640 C C . GLY A 1 86 ? -10.933 -5.916 3.435 1.00 97.81 86 GLY A C 1
ATOM 641 O O . GLY A 1 86 ? -11.257 -4.851 2.901 1.00 97.81 86 GLY A O 1
ATOM 642 N N . GLY A 1 87 ? -9.877 -5.978 4.251 1.00 98.56 87 GLY A N 1
ATOM 643 C CA . GLY A 1 87 ? -9.027 -4.826 4.544 1.00 98.56 87 GLY A CA 1
ATOM 644 C C . GLY A 1 87 ? -8.266 -4.300 3.325 1.00 98.56 87 GLY A C 1
ATOM 645 O O . GLY A 1 87 ? -8.055 -3.092 3.231 1.00 98.56 87 GLY A O 1
ATOM 646 N N . VAL A 1 88 ? -7.894 -5.171 2.383 1.00 98.56 88 VAL A N 1
ATOM 647 C CA . VAL A 1 88 ? -7.094 -4.822 1.194 1.00 98.56 88 VAL A CA 1
ATOM 648 C C . VAL A 1 88 ? -7.843 -3.830 0.301 1.00 98.56 88 VAL A C 1
ATOM 650 O O . VAL A 1 88 ? -7.336 -2.747 -0.007 1.00 98.56 88 VAL A O 1
ATOM 653 N N . GLU A 1 89 ? -9.084 -4.144 -0.056 1.00 98.62 89 GLU A N 1
ATOM 654 C CA . GLU A 1 89 ? -9.938 -3.318 -0.910 1.00 98.62 89 GLU A CA 1
ATOM 655 C C . GLU A 1 89 ? -10.281 -1.989 -0.233 1.00 98.62 89 GLU A C 1
ATOM 657 O O . GLU A 1 89 ? -10.313 -0.933 -0.872 1.00 98.62 89 GLU A O 1
ATOM 662 N N . LEU A 1 90 ? -10.498 -2.015 1.084 1.00 98.75 90 LEU A N 1
ATOM 663 C CA . LEU A 1 90 ? -10.780 -0.814 1.865 1.00 98.75 90 LEU A CA 1
ATOM 664 C C . LEU A 1 90 ? -9.562 0.111 1.979 1.00 98.75 90 LEU A C 1
ATOM 666 O O . LEU A 1 90 ? -9.733 1.332 1.938 1.00 98.75 90 LEU A O 1
ATOM 670 N N . MET A 1 91 ? -8.343 -0.428 2.063 1.00 98.75 91 MET A N 1
ATOM 671 C CA . MET A 1 91 ? -7.106 0.365 2.027 1.00 98.75 91 MET A CA 1
ATOM 672 C C . MET A 1 91 ? -6.892 1.017 0.657 1.00 98.75 91 MET A C 1
ATOM 674 O O . MET A 1 91 ? -6.588 2.209 0.592 1.00 98.75 91 MET A O 1
ATOM 678 N N . LEU A 1 92 ? -7.121 0.288 -0.439 1.00 98.75 92 LEU A N 1
ATOM 679 C CA . LEU A 1 92 ? -7.065 0.851 -1.795 1.00 98.75 92 LEU A CA 1
ATOM 680 C C . LEU A 1 92 ? -8.101 1.969 -1.980 1.00 98.75 92 LEU A C 1
ATOM 682 O O . LEU A 1 92 ? -7.772 3.070 -2.427 1.00 98.75 92 LEU A O 1
ATOM 686 N N . LYS A 1 93 ? -9.334 1.748 -1.519 1.00 98.62 93 LYS A N 1
ATOM 687 C CA . LYS A 1 93 ? -10.392 2.766 -1.519 1.00 98.62 93 LYS A CA 1
ATOM 688 C C . LYS A 1 93 ? -10.046 3.978 -0.645 1.00 98.62 93 LYS A C 1
ATOM 690 O O . LYS A 1 93 ? -10.400 5.108 -0.992 1.00 98.62 93 LYS A O 1
ATOM 695 N N . LEU A 1 94 ? -9.358 3.779 0.482 1.00 98.62 94 LEU A N 1
ATOM 696 C CA . LEU A 1 94 ? -8.880 4.871 1.334 1.00 98.62 94 LEU A CA 1
ATOM 697 C C . LEU A 1 94 ? -7.863 5.748 0.593 1.00 98.62 94 LEU A C 1
ATOM 699 O O . LEU A 1 94 ? -7.985 6.973 0.654 1.00 98.62 94 LEU A O 1
ATOM 703 N N . ILE A 1 95 ? -6.921 5.144 -0.142 1.00 98.62 95 ILE A N 1
ATOM 704 C CA . ILE A 1 95 ? -5.962 5.872 -0.989 1.00 98.62 95 ILE A CA 1
ATOM 705 C C . ILE A 1 95 ? -6.708 6.746 -1.996 1.00 98.62 95 ILE A C 1
ATOM 707 O O . ILE A 1 95 ? -6.391 7.926 -2.139 1.00 98.62 95 ILE A O 1
ATOM 711 N N . GLU A 1 96 ? -7.726 6.212 -2.669 1.00 97.94 96 GLU A N 1
ATOM 712 C CA . GLU A 1 96 ? -8.484 6.982 -3.659 1.00 97.94 96 GLU A CA 1
ATOM 713 C C . GLU A 1 96 ? -9.268 8.141 -3.032 1.00 97.94 96 GLU A C 1
ATOM 715 O O . GLU A 1 96 ? -9.210 9.273 -3.525 1.00 97.94 96 GLU A O 1
ATOM 720 N N . ASN A 1 97 ? -9.958 7.879 -1.920 1.00 98.00 97 ASN A N 1
ATOM 721 C CA . ASN A 1 97 ? -10.805 8.863 -1.247 1.00 98.00 97 ASN A CA 1
ATOM 722 C C . ASN A 1 97 ? -10.003 9.961 -0.542 1.00 98.00 97 ASN A C 1
ATOM 724 O O . ASN A 1 97 ? -10.472 11.096 -0.432 1.00 98.00 97 ASN A O 1
ATOM 728 N N . GLN A 1 98 ? -8.810 9.634 -0.044 1.00 97.75 98 GLN A N 1
ATOM 729 C CA . GLN A 1 98 ? -7.988 10.527 0.771 1.00 97.75 98 GLN A CA 1
ATOM 730 C C . GLN A 1 98 ? -6.600 10.767 0.176 1.00 97.75 98 GLN A C 1
ATOM 732 O O . GLN A 1 98 ? -5.669 11.087 0.904 1.00 97.75 98 GLN A O 1
ATOM 737 N N . PHE A 1 99 ? -6.466 10.708 -1.151 1.00 98.12 99 PHE A N 1
ATOM 738 C CA . PHE A 1 99 ? -5.175 10.819 -1.842 1.00 98.12 99 PHE A CA 1
ATOM 739 C C . PHE A 1 99 ? -4.349 12.067 -1.471 1.00 98.12 99 PHE A C 1
ATOM 741 O O . PHE A 1 99 ? -3.127 12.059 -1.534 1.00 98.12 99 PHE A O 1
ATOM 748 N N . LYS A 1 100 ? -5.015 13.169 -1.100 1.00 97.62 100 LYS A N 1
ATOM 749 C CA . LYS A 1 100 ? -4.354 14.427 -0.706 1.00 97.62 100 LYS A CA 1
ATOM 750 C C . LYS A 1 100 ? -3.904 14.457 0.760 1.00 97.62 100 LYS A C 1
ATOM 752 O O . LYS A 1 100 ? -3.173 15.369 1.136 1.00 97.62 100 LYS A O 1
ATOM 757 N N . ASP A 1 101 ? -4.367 13.524 1.588 1.00 98.19 101 ASP A N 1
ATOM 758 C CA . ASP A 1 101 ? -3.906 13.359 2.965 1.00 98.19 101 ASP A CA 1
ATOM 759 C C . ASP A 1 101 ? -2.705 12.410 2.960 1.00 98.19 101 ASP A C 1
ATOM 761 O O . ASP A 1 101 ? -2.864 11.191 2.890 1.00 98.19 101 ASP A O 1
ATOM 765 N N . ALA A 1 102 ? -1.500 12.986 3.011 1.00 98.44 102 ALA A N 1
ATOM 766 C CA . ALA A 1 102 ? -0.249 12.235 2.963 1.00 98.44 102 ALA A CA 1
ATOM 767 C C . ALA A 1 102 ? -0.221 11.092 3.985 1.00 98.44 102 ALA A C 1
ATOM 769 O O . ALA A 1 102 ? 0.106 9.968 3.630 1.00 98.44 102 ALA A O 1
ATOM 770 N N . THR A 1 103 ? -0.662 11.339 5.219 1.00 98.38 103 THR A N 1
ATOM 771 C CA . THR A 1 103 ? -0.652 10.326 6.280 1.00 98.38 103 THR A CA 1
ATOM 772 C C . THR A 1 103 ? -1.618 9.173 5.989 1.00 98.38 103 THR A C 1
ATOM 774 O O . THR A 1 103 ? -1.319 8.026 6.314 1.00 98.38 103 THR A O 1
ATOM 777 N N . SER A 1 104 ? -2.768 9.439 5.361 1.00 98.50 104 SER A N 1
ATOM 778 C CA . SER A 1 104 ? -3.692 8.372 4.947 1.00 98.50 104 SER A CA 1
ATOM 779 C C . SER A 1 104 ? -3.082 7.481 3.872 1.00 98.50 104 SER A C 1
ATOM 781 O O . SER A 1 104 ? -3.186 6.258 3.965 1.00 98.50 104 SER A O 1
ATOM 783 N N . VAL A 1 105 ? -2.423 8.081 2.878 1.00 98.75 105 VAL A N 1
ATOM 784 C CA . VAL A 1 105 ? -1.778 7.327 1.796 1.00 98.75 105 VAL A CA 1
ATOM 785 C C . VAL A 1 105 ? -0.554 6.567 2.309 1.00 98.75 105 VAL A C 1
ATOM 787 O O . VAL A 1 105 ? -0.382 5.405 1.952 1.00 98.75 105 VAL A O 1
ATOM 790 N N . GLU A 1 106 ? 0.242 7.154 3.203 1.00 98.62 106 GLU A N 1
ATOM 791 C CA . GLU A 1 106 ? 1.385 6.493 3.850 1.00 98.62 106 GLU A CA 1
ATOM 792 C C . GLU A 1 106 ? 0.960 5.236 4.604 1.00 98.62 106 GLU A C 1
ATOM 794 O O . GLU A 1 106 ? 1.521 4.164 4.382 1.00 98.62 106 GLU A O 1
ATOM 799 N N . TYR A 1 107 ? -0.059 5.344 5.462 1.00 98.75 107 TYR A N 1
ATOM 800 C CA . TYR A 1 107 ? -0.540 4.198 6.229 1.00 98.75 107 TYR A CA 1
ATOM 801 C C . TYR A 1 107 ? -1.145 3.114 5.343 1.00 98.75 107 TYR A C 1
ATOM 803 O O . TYR A 1 107 ? -0.890 1.936 5.582 1.00 98.75 107 TYR A O 1
ATOM 811 N N . ALA A 1 108 ? -1.913 3.487 4.319 1.00 98.81 108 ALA A N 1
ATOM 812 C CA . ALA A 1 108 ? -2.523 2.513 3.422 1.00 98.81 108 ALA A CA 1
ATOM 813 C C . ALA A 1 108 ? -1.480 1.803 2.550 1.00 98.81 108 ALA A C 1
ATOM 815 O O . ALA A 1 108 ? -1.474 0.578 2.478 1.00 98.81 108 ALA A O 1
ATOM 816 N N . THR A 1 109 ? -0.558 2.545 1.936 1.00 98.75 109 THR A N 1
ATOM 817 C CA . THR A 1 109 ? 0.507 1.958 1.103 1.00 98.75 109 THR A CA 1
ATOM 818 C C . THR A 1 109 ? 1.480 1.119 1.928 1.00 98.75 109 THR A C 1
ATOM 820 O O . THR A 1 109 ? 1.881 0.048 1.480 1.00 98.75 109 THR A O 1
ATOM 823 N N . GLY A 1 110 ? 1.820 1.548 3.148 1.00 98.62 110 GLY A N 1
ATOM 824 C CA . GLY A 1 110 ? 2.636 0.759 4.071 1.00 98.62 110 GLY A CA 1
ATOM 825 C C . GLY A 1 110 ? 1.944 -0.537 4.499 1.00 98.62 110 GLY A C 1
ATOM 826 O O . GLY A 1 110 ? 2.569 -1.595 4.518 1.00 98.62 110 GLY A O 1
ATOM 827 N N . ALA A 1 111 ? 0.644 -0.482 4.811 1.00 98.56 111 ALA A N 1
ATOM 828 C CA . ALA A 1 111 ? -0.109 -1.675 5.189 1.00 98.56 111 ALA A CA 1
ATOM 829 C C . ALA A 1 111 ? -0.202 -2.655 4.012 1.00 98.56 111 ALA A C 1
ATOM 831 O O . ALA A 1 111 ? 0.070 -3.840 4.185 1.00 98.56 111 ALA A O 1
ATOM 832 N N . LEU A 1 112 ? -0.488 -2.160 2.803 1.00 98.56 112 LEU A N 1
ATOM 833 C CA . LEU A 1 112 ? -0.491 -2.969 1.581 1.00 98.56 112 LEU A CA 1
ATOM 834 C C . LEU A 1 112 ? 0.876 -3.606 1.309 1.00 98.56 112 LEU A C 1
ATOM 836 O O . LEU A 1 112 ? 0.927 -4.782 0.963 1.00 98.56 112 LEU A O 1
ATOM 840 N N . LEU A 1 113 ? 1.980 -2.879 1.508 1.00 98.31 113 LEU A N 1
ATOM 841 C CA . LEU A 1 113 ? 3.332 -3.438 1.409 1.00 98.31 113 LEU A CA 1
ATOM 842 C C . LEU A 1 113 ? 3.514 -4.632 2.358 1.00 98.31 113 LEU A C 1
ATOM 844 O O . LEU A 1 113 ? 3.977 -5.682 1.918 1.00 98.31 113 LEU A O 1
ATOM 848 N N . ASN A 1 114 ? 3.117 -4.494 3.625 1.00 97.81 114 ASN A N 1
ATOM 849 C CA . ASN A 1 114 ? 3.219 -5.581 4.601 1.00 97.81 114 ASN A CA 1
ATOM 850 C C . ASN A 1 114 ? 2.326 -6.778 4.231 1.00 97.81 114 ASN A C 1
ATOM 852 O O . ASN A 1 114 ? 2.710 -7.924 4.453 1.00 97.81 114 ASN A O 1
ATOM 856 N N . LEU A 1 115 ? 1.157 -6.525 3.637 1.00 97.19 115 LEU A N 1
ATOM 857 C CA . LEU A 1 115 ? 0.208 -7.557 3.211 1.00 97.19 115 LEU A CA 1
ATOM 858 C C . LEU A 1 115 ? 0.645 -8.299 1.937 1.00 97.19 115 LEU A C 1
ATOM 860 O O . LEU A 1 115 ? 0.367 -9.482 1.809 1.00 97.19 115 LEU A O 1
ATOM 864 N N . SER A 1 116 ? 1.369 -7.661 1.014 1.00 94.31 116 SER A N 1
ATOM 865 C CA . SER A 1 116 ? 1.596 -8.156 -0.364 1.00 94.31 116 SER A CA 1
ATOM 866 C C . SER A 1 116 ? 2.509 -9.394 -0.509 1.00 94.31 116 SER A C 1
ATOM 868 O O . SER A 1 116 ? 2.985 -9.692 -1.606 1.00 94.31 116 SER A O 1
ATOM 870 N N . SER A 1 117 ? 2.791 -10.116 0.576 1.00 88.56 117 SER A N 1
ATOM 871 C CA . SER A 1 117 ? 3.720 -11.256 0.588 1.00 88.56 117 SER A CA 1
ATOM 872 C C . SER A 1 117 ? 3.093 -12.591 0.160 1.00 88.56 117 SER A C 1
ATOM 874 O O . SER A 1 117 ? 3.833 -13.479 -0.268 1.00 88.56 117 SER A O 1
ATOM 876 N N . ASP A 1 118 ? 1.765 -12.725 0.221 1.00 90.06 118 ASP A N 1
ATOM 877 C CA . ASP A 1 118 ? 1.018 -13.943 -0.125 1.00 90.06 118 ASP A CA 1
ATOM 878 C C . ASP A 1 118 ? 0.163 -13.806 -1.398 1.00 90.06 118 ASP A C 1
ATOM 880 O O . ASP A 1 118 ? -0.155 -12.703 -1.843 1.00 90.06 118 ASP A O 1
ATOM 884 N N . ASP A 1 119 ? -0.196 -14.949 -1.990 1.00 93.50 119 ASP A N 1
ATOM 885 C CA . ASP A 1 119 ? -0.918 -15.017 -3.267 1.00 93.50 119 ASP A CA 1
ATOM 886 C C . ASP A 1 119 ? -2.357 -14.493 -3.181 1.00 93.50 119 ASP A C 1
ATOM 888 O O . ASP A 1 119 ? -2.807 -13.826 -4.114 1.00 93.50 119 ASP A O 1
ATOM 892 N N . ASP A 1 120 ? -3.051 -14.708 -2.059 1.00 94.94 120 ASP A N 1
ATOM 893 C CA . ASP A 1 120 ? -4.426 -14.229 -1.884 1.00 94.94 120 ASP A CA 1
ATOM 894 C C . ASP A 1 120 ? -4.459 -12.694 -1.868 1.00 94.94 120 ASP A C 1
ATOM 896 O O . ASP A 1 120 ? -5.281 -12.067 -2.540 1.00 94.94 120 ASP A O 1
ATOM 900 N N . THR A 1 121 ? -3.519 -12.061 -1.157 1.00 95.94 121 THR A N 1
ATOM 901 C CA . THR A 1 121 ? -3.390 -10.599 -1.168 1.00 95.94 121 THR A CA 1
ATOM 902 C C . THR A 1 121 ? -3.070 -10.077 -2.571 1.00 95.94 121 THR A C 1
ATOM 904 O O . THR A 1 121 ? -3.628 -9.058 -2.985 1.00 95.94 121 THR A O 1
ATOM 907 N N . ARG A 1 122 ? -2.194 -10.754 -3.326 1.00 96.25 122 ARG A N 1
ATOM 908 C CA . ARG A 1 122 ? -1.862 -10.356 -4.708 1.00 96.25 122 ARG A CA 1
ATOM 909 C C . ARG A 1 122 ? -3.099 -10.352 -5.598 1.00 96.25 122 ARG A C 1
ATOM 911 O O . ARG A 1 122 ? -3.336 -9.366 -6.299 1.00 96.25 122 ARG A O 1
ATOM 918 N N . GLU A 1 123 ? -3.905 -11.407 -5.515 1.00 97.06 123 GLU A N 1
ATOM 919 C CA . GLU A 1 123 ? -5.174 -11.510 -6.232 1.00 97.06 123 GLU A CA 1
ATOM 920 C C . GLU A 1 123 ? -6.138 -10.384 -5.842 1.00 97.06 123 GLU A C 1
ATOM 922 O O . GLU A 1 123 ? -6.627 -9.678 -6.724 1.00 97.06 123 GLU A O 1
ATOM 927 N N . MET A 1 124 ? -6.344 -10.133 -4.547 1.00 98.19 124 MET A N 1
ATOM 928 C CA . MET A 1 124 ? -7.243 -9.063 -4.091 1.00 98.19 124 MET A CA 1
ATOM 929 C C . MET A 1 124 ? -6.800 -7.680 -4.576 1.00 98.19 124 MET A C 1
ATOM 931 O O . MET A 1 124 ? -7.616 -6.894 -5.063 1.00 98.19 124 MET A O 1
ATOM 935 N N . VAL A 1 125 ? -5.499 -7.376 -4.511 1.00 98.44 125 VAL A N 1
ATOM 936 C CA . VAL A 1 125 ? -4.966 -6.103 -5.023 1.00 98.44 125 VAL A CA 1
ATOM 937 C C . VAL A 1 125 ? -5.162 -5.996 -6.538 1.00 98.44 125 VAL A C 1
ATOM 939 O O . VAL A 1 125 ? -5.544 -4.932 -7.031 1.00 98.44 125 VAL A O 1
ATOM 942 N N . ARG A 1 126 ? -4.941 -7.082 -7.287 1.00 97.44 126 ARG A N 1
ATOM 943 C CA . ARG A 1 126 ? -5.174 -7.137 -8.738 1.00 97.44 126 ARG A CA 1
ATOM 944 C C . ARG A 1 126 ? -6.641 -6.894 -9.098 1.00 97.44 126 ARG A C 1
ATOM 946 O O . ARG A 1 126 ? -6.922 -6.160 -10.049 1.00 97.44 126 ARG A O 1
ATOM 953 N N . GLU A 1 127 ? -7.572 -7.520 -8.385 1.00 97.81 127 GLU A N 1
ATOM 954 C CA . GLU A 1 127 ? -9.013 -7.403 -8.645 1.00 97.81 127 GLU A CA 1
ATOM 955 C C . GLU A 1 127 ? -9.571 -6.029 -8.266 1.00 97.81 127 GLU A C 1
ATOM 957 O O . GLU A 1 127 ? -10.477 -5.521 -8.930 1.00 97.81 127 GLU A O 1
ATOM 962 N N . ALA A 1 128 ? -8.977 -5.386 -7.264 1.00 97.81 128 ALA A N 1
ATOM 963 C CA . ALA A 1 128 ? -9.354 -4.060 -6.789 1.00 97.81 128 ALA A CA 1
ATOM 964 C C . ALA A 1 128 ? -8.661 -2.901 -7.537 1.00 97.81 128 ALA A C 1
ATOM 966 O O . ALA A 1 128 ? -8.528 -1.807 -6.988 1.00 97.81 128 ALA A O 1
ATOM 967 N N . ASP A 1 129 ? -8.219 -3.120 -8.784 1.00 97.00 129 ASP A N 1
ATOM 968 C CA . ASP A 1 129 ? -7.563 -2.103 -9.629 1.00 97.00 129 ASP A CA 1
ATOM 969 C C . ASP A 1 129 ? -6.293 -1.501 -8.981 1.00 97.00 129 ASP A C 1
ATOM 971 O O . ASP A 1 129 ? -5.901 -0.349 -9.205 1.00 97.00 129 ASP A O 1
ATOM 975 N N . GLY A 1 130 ? -5.618 -2.306 -8.155 1.00 98.19 130 GLY A N 1
ATOM 976 C CA . GLY A 1 130 ? -4.464 -1.886 -7.372 1.00 98.19 130 GLY A CA 1
ATOM 977 C C . GLY A 1 130 ? -3.278 -1.450 -8.225 1.00 98.19 130 GLY A C 1
ATOM 978 O O . GLY A 1 130 ? -2.556 -0.540 -7.827 1.00 98.19 130 GLY A O 1
ATOM 979 N N . ALA A 1 131 ? -3.106 -2.013 -9.426 1.00 97.81 131 ALA A N 1
ATOM 980 C CA . ALA A 1 131 ? -2.055 -1.600 -10.357 1.00 97.81 131 ALA A CA 1
ATOM 981 C C . ALA A 1 131 ? -2.156 -0.103 -10.702 1.00 97.81 131 ALA A C 1
ATOM 983 O O . ALA A 1 131 ? -1.169 0.624 -10.580 1.00 97.81 131 ALA A O 1
ATOM 984 N N . ARG A 1 132 ? -3.353 0.387 -11.060 1.00 98.12 132 ARG A N 1
ATOM 985 C CA . ARG A 1 132 ? -3.580 1.808 -11.371 1.00 98.12 132 ARG A CA 1
ATOM 986 C C . ARG A 1 132 ? -3.445 2.685 -10.128 1.00 98.12 132 ARG A C 1
ATOM 988 O O . ARG A 1 132 ? -2.872 3.773 -10.199 1.00 98.12 132 ARG A O 1
ATOM 995 N N . ILE A 1 133 ? -3.988 2.241 -8.995 1.00 98.62 133 ILE A N 1
ATOM 996 C CA . ILE A 1 133 ? -3.960 3.015 -7.745 1.00 98.62 133 ILE A CA 1
ATOM 997 C C . ILE A 1 133 ? -2.516 3.200 -7.267 1.00 98.62 133 ILE A C 1
ATOM 999 O O . ILE A 1 133 ? -2.103 4.327 -6.991 1.00 98.62 133 ILE A O 1
ATOM 1003 N N . LEU A 1 134 ? -1.726 2.123 -7.238 1.00 98.44 134 LEU A N 1
ATOM 1004 C CA . LEU A 1 134 ? -0.321 2.174 -6.840 1.00 98.44 134 LEU A CA 1
ATOM 1005 C C . LEU A 1 134 ? 0.528 2.943 -7.858 1.00 98.44 134 LEU A C 1
ATOM 1007 O O . LEU A 1 134 ? 1.387 3.714 -7.442 1.00 98.44 134 LEU A O 1
ATOM 1011 N N . ALA A 1 135 ? 0.250 2.834 -9.164 1.00 98.00 135 ALA A N 1
ATOM 1012 C CA . ALA A 1 135 ? 0.906 3.656 -10.187 1.00 98.00 135 ALA A CA 1
ATOM 1013 C C . ALA A 1 135 ? 0.702 5.160 -9.943 1.00 98.00 135 ALA A C 1
ATOM 1015 O O . ALA A 1 135 ? 1.655 5.936 -10.005 1.00 98.00 135 ALA A O 1
ATOM 1016 N N . ARG A 1 136 ? -0.510 5.575 -9.561 1.00 98.19 136 ARG A N 1
ATOM 1017 C CA . ARG A 1 136 ? -0.791 6.966 -9.180 1.00 98.19 136 ARG A CA 1
ATOM 1018 C C . ARG A 1 136 ? -0.024 7.395 -7.924 1.00 98.19 136 ARG A C 1
ATOM 1020 O O . ARG A 1 136 ? 0.411 8.541 -7.824 1.00 98.19 136 ARG A O 1
ATOM 1027 N N . CYS A 1 137 ? 0.168 6.488 -6.966 1.00 98.25 137 CYS A N 1
ATOM 1028 C CA . CYS A 1 137 ? 1.027 6.731 -5.806 1.00 98.25 137 CYS A CA 1
ATOM 1029 C C . CYS A 1 137 ? 2.522 6.812 -6.162 1.00 98.25 137 CYS A C 1
ATOM 1031 O O . CYS A 1 137 ? 3.302 7.262 -5.327 1.00 98.25 137 CYS A O 1
ATOM 1033 N N . LEU A 1 138 ? 2.927 6.420 -7.376 1.00 97.62 138 LEU A N 1
ATOM 1034 C CA . LEU A 1 138 ? 4.267 6.669 -7.908 1.00 97.62 138 LEU A CA 1
ATOM 1035 C C . LEU A 1 138 ? 4.366 7.988 -8.669 1.00 97.62 138 LEU A C 1
ATOM 1037 O O . LEU A 1 138 ? 5.397 8.642 -8.562 1.00 97.62 138 LEU A O 1
ATOM 1041 N N . SER A 1 139 ? 3.335 8.390 -9.415 1.00 96.56 139 SER A N 1
ATOM 1042 C CA . SER A 1 139 ? 3.348 9.627 -10.209 1.00 96.56 139 SER A CA 1
ATOM 1043 C C . SER A 1 139 ? 3.153 10.871 -9.341 1.00 96.56 139 SER A C 1
ATOM 1045 O O . SER A 1 139 ? 3.973 11.788 -9.347 1.00 96.56 139 SER A O 1
ATOM 1047 N N . ASP A 1 140 ? 2.094 10.867 -8.532 1.00 96.62 140 ASP A N 1
ATOM 1048 C CA . ASP A 1 140 ? 1.562 12.039 -7.832 1.00 96.62 140 ASP A CA 1
ATOM 1049 C C . ASP A 1 140 ? 1.593 11.852 -6.311 1.00 96.62 140 ASP A C 1
ATOM 1051 O O . ASP A 1 140 ? 0.718 12.346 -5.595 1.00 96.62 140 ASP A O 1
ATOM 1055 N N . ALA A 1 141 ? 2.575 11.094 -5.816 1.00 95.25 141 ALA A N 1
ATOM 1056 C CA . ALA A 1 141 ? 2.695 10.740 -4.407 1.00 95.25 141 ALA A CA 1
ATOM 1057 C C . ALA A 1 141 ? 2.563 11.983 -3.498 1.00 95.25 141 ALA A C 1
ATOM 1059 O O . ALA A 1 141 ? 3.303 12.954 -3.685 1.00 95.25 141 ALA A O 1
ATOM 1060 N N . PRO A 1 142 ? 1.678 11.969 -2.483 1.00 96.06 142 PRO A N 1
ATOM 1061 C CA . PRO A 1 142 ? 1.562 13.083 -1.542 1.00 96.06 142 PRO A CA 1
ATOM 1062 C C . PRO A 1 142 ? 2.756 13.165 -0.575 1.00 96.06 142 PRO A C 1
ATOM 1064 O O . PRO A 1 142 ? 2.932 14.184 0.092 1.00 96.06 142 PRO A O 1
ATOM 1067 N N . SER A 1 143 ? 3.570 12.106 -0.494 1.00 96.44 143 SER A N 1
ATOM 1068 C CA . SER A 1 143 ? 4.823 12.059 0.256 1.00 96.44 143 SER A CA 1
ATOM 1069 C C . SER A 1 143 ? 5.796 11.024 -0.315 1.00 96.44 143 SER A C 1
ATOM 1071 O O . SER A 1 143 ? 5.390 10.067 -0.979 1.00 96.44 143 SER A O 1
ATOM 1073 N N . GLU A 1 144 ? 7.087 11.183 -0.012 1.00 95.69 144 GLU A N 1
ATOM 1074 C CA . GLU A 1 144 ? 8.120 10.220 -0.421 1.00 95.69 144 GLU A CA 1
ATOM 1075 C C . GLU A 1 144 ? 7.963 8.861 0.272 1.00 95.69 144 GLU A C 1
ATOM 1077 O O . GLU A 1 144 ? 8.224 7.829 -0.335 1.00 95.69 144 GLU A O 1
ATOM 1082 N N . GLU A 1 145 ? 7.457 8.831 1.508 1.00 97.38 145 GLU A N 1
ATOM 1083 C CA . GLU A 1 145 ? 7.125 7.582 2.205 1.00 97.38 145 GLU A CA 1
ATOM 1084 C C . GLU A 1 145 ? 6.028 6.804 1.459 1.00 97.38 145 GLU A C 1
ATOM 1086 O O . GLU A 1 145 ? 6.177 5.608 1.210 1.00 97.38 145 GLU A O 1
ATOM 1091 N N . SER A 1 146 ? 4.971 7.488 1.002 1.00 97.56 146 SER A N 1
ATOM 1092 C CA . SER A 1 146 ? 3.926 6.868 0.173 1.00 97.56 146 SER A CA 1
ATOM 1093 C C . SER A 1 146 ? 4.497 6.281 -1.119 1.00 97.56 146 SER A C 1
ATOM 1095 O O . SER A 1 146 ? 4.130 5.173 -1.518 1.00 97.56 146 SER A O 1
ATOM 1097 N N . ARG A 1 147 ? 5.420 7.006 -1.768 1.00 98.00 147 ARG A N 1
ATOM 1098 C CA . ARG A 1 147 ? 6.100 6.551 -2.987 1.00 98.00 147 ARG A CA 1
ATOM 1099 C C . ARG A 1 147 ? 6.933 5.297 -2.710 1.00 98.00 147 ARG A C 1
ATOM 1101 O O . ARG A 1 147 ? 6.760 4.291 -3.396 1.00 98.00 147 ARG A O 1
ATOM 1108 N N . ARG A 1 148 ? 7.768 5.316 -1.662 1.00 97.81 148 ARG A N 1
ATOM 1109 C CA . ARG A 1 148 ? 8.597 4.175 -1.227 1.00 97.81 148 ARG A CA 1
ATOM 1110 C C . ARG A 1 148 ? 7.778 2.926 -0.947 1.00 97.81 148 ARG A C 1
ATOM 1112 O O . ARG A 1 148 ? 8.128 1.840 -1.421 1.00 97.81 148 ARG A O 1
ATOM 1119 N N . ASN A 1 149 ? 6.693 3.078 -0.195 1.00 98.31 149 ASN A N 1
ATOM 1120 C CA . ASN A 1 149 ? 5.821 1.963 0.151 1.00 98.31 149 ASN A CA 1
ATOM 1121 C C . ASN A 1 149 ? 5.113 1.407 -1.083 1.00 98.31 149 ASN A C 1
ATOM 1123 O O . ASN A 1 149 ? 5.048 0.192 -1.242 1.00 98.31 149 ASN A O 1
ATOM 1127 N N . SER A 1 150 ? 4.693 2.273 -2.007 1.00 98.44 150 SER A N 1
ATOM 1128 C CA . SER A 1 150 ? 4.058 1.856 -3.262 1.00 98.44 150 SER A CA 1
ATOM 1129 C C . SER A 1 150 ? 5.005 1.071 -4.168 1.00 98.44 150 SER A C 1
ATOM 1131 O O . SER A 1 150 ? 4.628 0.005 -4.650 1.00 98.44 150 SER A O 1
ATOM 1133 N N . VAL A 1 151 ? 6.252 1.529 -4.353 1.00 98.19 151 VAL A N 1
ATOM 1134 C CA . VAL A 1 151 ? 7.267 0.766 -5.109 1.00 98.19 151 VAL A CA 1
ATOM 1135 C C . VAL A 1 151 ? 7.524 -0.585 -4.443 1.00 98.19 151 VAL A C 1
ATOM 1137 O O . VAL A 1 151 ? 7.577 -1.610 -5.119 1.00 98.19 151 VAL A O 1
ATOM 1140 N N . GLY A 1 152 ? 7.658 -0.600 -3.114 1.00 97.94 152 GLY A N 1
ATOM 1141 C CA . GLY A 1 152 ? 7.855 -1.836 -2.362 1.00 97.94 152 GLY A CA 1
ATOM 1142 C C . GLY A 1 152 ? 6.694 -2.819 -2.530 1.00 97.94 152 GLY A C 1
ATOM 1143 O O . GLY A 1 152 ? 6.932 -4.003 -2.750 1.00 97.94 152 GLY A O 1
ATOM 1144 N N . ALA A 1 153 ? 5.452 -2.336 -2.447 1.00 98.19 153 ALA A N 1
ATOM 1145 C CA . ALA A 1 153 ? 4.266 -3.162 -2.634 1.00 98.19 153 ALA A CA 1
ATOM 1146 C C . ALA A 1 153 ? 4.243 -3.745 -4.052 1.00 98.19 153 ALA A C 1
ATOM 1148 O O . ALA A 1 153 ? 4.127 -4.956 -4.210 1.00 98.19 153 ALA A O 1
ATOM 1149 N N . ILE A 1 154 ? 4.471 -2.924 -5.085 1.00 97.88 154 ILE A N 1
ATOM 1150 C CA . ILE A 1 154 ? 4.553 -3.389 -6.481 1.00 97.88 154 ILE A CA 1
ATOM 1151 C C . ILE A 1 154 ? 5.640 -4.462 -6.646 1.00 97.88 154 ILE A C 1
ATOM 1153 O O . ILE A 1 154 ? 5.403 -5.461 -7.325 1.00 97.88 154 ILE A O 1
ATOM 1157 N N . ALA A 1 155 ? 6.795 -4.316 -5.990 1.00 97.00 155 ALA A N 1
ATOM 1158 C CA . ALA A 1 155 ? 7.866 -5.311 -6.040 1.00 97.00 155 ALA A CA 1
ATOM 1159 C C . ALA A 1 155 ? 7.440 -6.682 -5.482 1.00 97.00 155 AL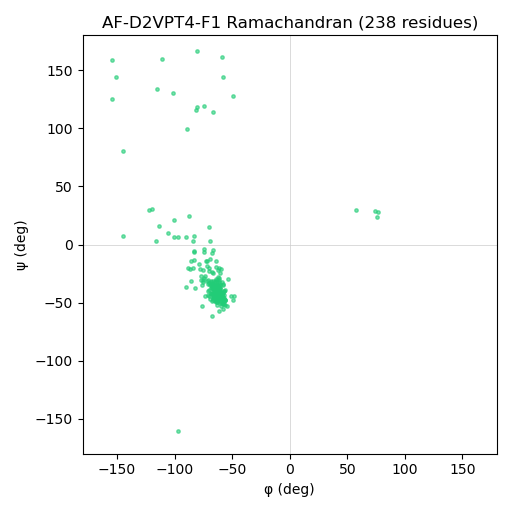A A C 1
ATOM 1161 O O . ALA A 1 155 ? 7.941 -7.699 -5.955 1.00 97.00 155 AL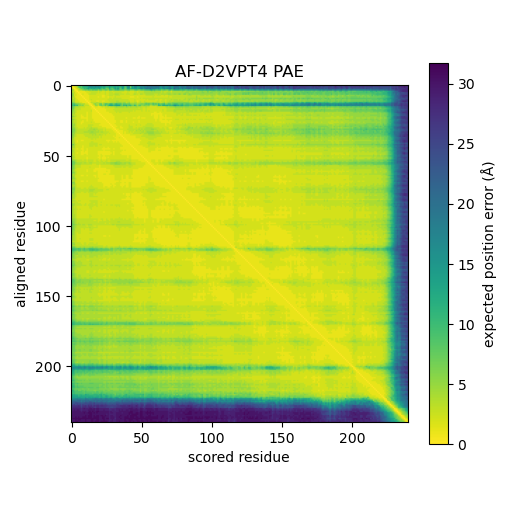A A O 1
ATOM 1162 N N . GLN A 1 156 ? 6.517 -6.726 -4.517 1.00 96.38 156 GLN A N 1
ATOM 1163 C CA . GLN A 1 156 ? 5.950 -7.969 -3.978 1.00 96.38 156 GLN A CA 1
ATOM 1164 C C . GLN A 1 156 ? 4.758 -8.484 -4.799 1.00 96.38 156 GLN A C 1
ATOM 1166 O O . GLN A 1 156 ? 4.546 -9.689 -4.916 1.00 96.38 156 GLN A O 1
ATOM 1171 N N . LEU A 1 157 ? 3.986 -7.580 -5.399 1.00 96.56 157 LEU A N 1
ATOM 1172 C CA . LEU A 1 157 ? 2.811 -7.917 -6.203 1.00 96.56 157 LEU A CA 1
ATOM 1173 C C . LEU A 1 157 ? 3.177 -8.433 -7.597 1.00 96.56 157 LEU A C 1
ATOM 1175 O O . LEU A 1 157 ? 2.447 -9.232 -8.173 1.00 96.56 157 LEU A O 1
ATOM 1179 N N . CYS A 1 158 ? 4.330 -8.032 -8.137 1.00 94.50 158 CYS A N 1
ATOM 1180 C CA . CYS A 1 158 ? 4.775 -8.425 -9.475 1.00 94.50 158 CYS A CA 1
ATOM 1181 C C . CYS A 1 158 ? 5.159 -9.909 -9.631 1.00 94.50 158 CYS A C 1
ATOM 1183 O O . CYS A 1 158 ? 5.587 -10.310 -10.711 1.00 94.50 158 CYS A O 1
ATOM 1185 N N . PHE A 1 159 ? 5.006 -10.726 -8.585 1.00 93.06 159 PHE A N 1
ATOM 1186 C CA . PHE A 1 159 ? 5.034 -12.185 -8.701 1.00 93.06 159 PHE A CA 1
ATOM 1187 C C . PHE A 1 159 ? 3.705 -12.763 -9.228 1.00 93.06 159 PHE A C 1
ATOM 1189 O O . PHE A 1 159 ? 3.698 -13.888 -9.724 1.00 93.06 159 PHE A O 1
ATOM 1196 N N . ASP A 1 160 ? 2.606 -11.997 -9.199 1.00 94.44 160 ASP A N 1
ATOM 1197 C CA . ASP A 1 160 ? 1.375 -12.312 -9.934 1.00 94.44 160 ASP A CA 1
ATOM 1198 C C . ASP A 1 160 ? 1.515 -11.867 -11.403 1.00 94.44 160 ASP A C 1
ATOM 1200 O O . ASP A 1 160 ? 1.629 -10.679 -11.720 1.00 94.44 160 ASP A O 1
ATOM 1204 N N . GLN A 1 161 ? 1.487 -12.835 -12.324 1.00 93.69 161 GLN A N 1
ATOM 1205 C CA . GLN A 1 161 ? 1.613 -12.576 -13.759 1.00 93.69 161 GLN A CA 1
ATOM 1206 C C . GLN A 1 161 ? 0.485 -11.695 -14.304 1.00 93.69 161 GLN A C 1
ATOM 1208 O O . GLN A 1 161 ? 0.743 -10.827 -15.141 1.00 93.69 161 GLN A O 1
ATOM 1213 N N . GLU A 1 162 ? -0.751 -11.858 -13.838 1.00 95.06 162 GLU A N 1
ATOM 1214 C CA . GLU A 1 162 ? -1.870 -11.035 -14.299 1.00 95.06 162 GLU A CA 1
ATOM 1215 C C . GLU A 1 162 ? -1.747 -9.601 -13.770 1.00 95.06 162 GLU A C 1
ATOM 1217 O O . GLU A 1 162 ? -2.039 -8.650 -14.499 1.00 95.06 162 GLU A O 1
ATOM 1222 N N . PHE A 1 163 ? -1.204 -9.419 -12.563 1.00 96.25 163 PHE A N 1
ATOM 1223 C CA . PHE A 1 163 ? -0.854 -8.091 -12.055 1.00 96.25 163 PHE A CA 1
ATOM 1224 C C . PHE A 1 163 ? 0.225 -7.429 -12.925 1.00 96.25 163 PHE A C 1
ATOM 1226 O O . PHE A 1 163 ? 0.079 -6.271 -13.320 1.00 96.25 163 PHE A O 1
ATOM 1233 N N . THR A 1 164 ? 1.276 -8.158 -13.327 1.00 95.44 164 THR A N 1
ATOM 1234 C CA . THR A 1 164 ? 2.295 -7.591 -14.236 1.00 95.44 164 THR A CA 1
ATOM 1235 C C . THR A 1 164 ? 1.725 -7.187 -15.596 1.00 95.44 164 THR A C 1
ATOM 1237 O O . THR A 1 164 ? 2.088 -6.133 -16.119 1.00 95.44 164 THR A O 1
ATOM 1240 N N . LYS A 1 165 ? 0.763 -7.943 -16.142 1.00 95.06 165 LYS A N 1
ATOM 1241 C CA . LYS A 1 165 ? 0.053 -7.560 -17.375 1.00 95.06 165 LYS A CA 1
ATOM 1242 C C . LYS A 1 165 ? -0.740 -6.267 -17.206 1.00 95.06 165 LYS A C 1
ATOM 1244 O O . LYS A 1 165 ? -0.761 -5.458 -18.136 1.00 95.06 165 LYS A O 1
ATOM 1249 N N . GLN A 1 166 ? -1.359 -6.042 -16.045 1.00 96.50 166 GLN A N 1
ATOM 1250 C CA . GLN A 1 166 ? -2.021 -4.768 -15.744 1.00 96.50 166 GLN A CA 1
ATOM 1251 C C . GLN A 1 166 ? -1.012 -3.610 -15.715 1.00 96.50 166 GLN A C 1
ATOM 1253 O O . GLN A 1 166 ? -1.282 -2.565 -16.307 1.00 96.50 166 GLN A O 1
ATOM 1258 N N . LEU A 1 167 ? 0.171 -3.805 -15.115 1.00 96.56 167 LEU A N 1
ATOM 1259 C CA . LEU A 1 167 ? 1.239 -2.794 -15.113 1.00 96.56 167 LEU A CA 1
ATOM 1260 C C . LEU A 1 167 ? 1.720 -2.455 -16.533 1.00 96.56 167 LEU A C 1
ATOM 1262 O O . LEU A 1 167 ? 1.890 -1.280 -16.849 1.00 96.56 167 LEU A O 1
ATOM 1266 N N . VAL A 1 168 ? 1.918 -3.472 -17.383 1.00 95.50 168 VAL A N 1
ATOM 1267 C CA . VAL A 1 168 ? 2.354 -3.317 -18.786 1.00 95.50 168 VAL A CA 1
ATOM 1268 C C . VAL A 1 168 ? 1.290 -2.629 -19.645 1.00 95.50 168 VAL A C 1
ATOM 1270 O O . VAL A 1 168 ? 1.628 -1.880 -20.559 1.00 95.50 168 VAL A O 1
ATOM 1273 N N . SER A 1 169 ? 0.012 -2.906 -19.381 1.00 94.50 169 SER A N 1
ATOM 1274 C CA . SER A 1 169 ? -1.108 -2.343 -20.146 1.00 94.50 169 SER A CA 1
ATOM 1275 C C . SER A 1 169 ? -1.420 -0.891 -19.766 1.00 94.50 169 SER A C 1
ATOM 1277 O O . SER A 1 169 ? -2.065 -0.188 -20.544 1.00 94.50 169 SER A O 1
ATOM 1279 N N . GLY A 1 170 ? -1.000 -0.457 -18.574 1.00 92.12 170 GLY A N 1
ATOM 1280 C CA . GLY A 1 170 ? -1.132 0.914 -18.085 1.00 92.12 170 GLY A CA 1
ATOM 1281 C C . GLY A 1 170 ? 0.128 1.760 -18.292 1.00 92.12 170 GLY A C 1
ATOM 1282 O O . GLY A 1 170 ? 0.996 1.446 -19.101 1.00 92.12 170 GLY A O 1
ATOM 1283 N N . ASP A 1 171 ? 0.232 2.847 -17.530 1.00 92.62 171 ASP A N 1
ATOM 1284 C CA . ASP A 1 171 ? 1.390 3.752 -17.471 1.00 92.62 171 ASP A CA 1
ATOM 1285 C C . ASP A 1 171 ? 2.297 3.493 -16.252 1.00 92.62 171 ASP A C 1
ATOM 1287 O O . ASP A 1 171 ? 3.264 4.217 -16.017 1.00 92.62 171 ASP A O 1
ATOM 1291 N N . ALA A 1 172 ? 2.033 2.428 -15.488 1.00 96.44 172 ALA A N 1
ATOM 1292 C CA . ALA A 1 172 ? 2.743 2.128 -14.249 1.00 96.44 172 ALA A CA 1
ATOM 1293 C C . ALA A 1 172 ? 4.257 1.966 -14.453 1.00 96.44 172 ALA A C 1
ATOM 1295 O O . ALA A 1 172 ? 5.044 2.495 -13.670 1.00 96.44 172 ALA A O 1
ATOM 1296 N N . LEU A 1 173 ? 4.677 1.270 -15.518 1.00 96.69 173 LEU A N 1
ATOM 1297 C CA . LEU A 1 173 ? 6.099 1.023 -15.788 1.00 96.69 173 LEU A CA 1
ATOM 1298 C C . LEU A 1 173 ? 6.885 2.312 -16.030 1.00 96.69 173 LEU A C 1
ATOM 1300 O O . LEU A 1 173 ? 8.020 2.419 -15.572 1.00 96.69 173 LEU A O 1
ATOM 1304 N N . LYS A 1 174 ? 6.269 3.307 -16.675 1.00 96.88 174 LYS A N 1
ATOM 1305 C CA . LYS A 1 174 ? 6.868 4.628 -16.863 1.00 96.88 174 LYS A CA 1
ATOM 1306 C C . LYS A 1 174 ? 7.196 5.265 -15.513 1.00 96.88 174 LYS A C 1
ATOM 1308 O O . LYS A 1 174 ? 8.328 5.680 -15.281 1.00 96.88 174 LYS A O 1
ATOM 1313 N N . HIS A 1 175 ? 6.228 5.282 -14.599 1.00 97.88 175 HIS A N 1
ATOM 1314 C CA . HIS A 1 175 ? 6.397 5.875 -13.272 1.00 97.88 175 HIS A CA 1
ATOM 1315 C C . HIS A 1 175 ? 7.366 5.090 -12.383 1.00 97.88 175 HIS A C 1
ATOM 1317 O O . HIS A 1 175 ? 8.104 5.686 -11.598 1.00 97.88 175 HIS A O 1
ATOM 1323 N N . ILE A 1 176 ? 7.425 3.765 -12.537 1.00 97.81 176 ILE A N 1
ATOM 1324 C CA . ILE A 1 176 ? 8.451 2.935 -11.892 1.00 97.81 176 ILE A CA 1
ATOM 1325 C C . ILE A 1 176 ? 9.840 3.340 -12.397 1.00 97.81 176 ILE A C 1
ATOM 1327 O O . ILE A 1 176 ? 10.725 3.589 -11.586 1.00 97.81 176 ILE A O 1
ATOM 1331 N N . VAL A 1 177 ? 10.045 3.472 -13.712 1.00 97.75 177 VAL A N 1
ATOM 1332 C CA . VAL A 1 177 ? 11.344 3.893 -14.268 1.00 97.75 177 VAL A CA 1
ATOM 1333 C C . VAL A 1 177 ? 11.713 5.312 -13.824 1.00 97.75 177 VAL A C 1
ATOM 1335 O O . VAL A 1 177 ? 12.861 5.554 -13.450 1.00 97.75 177 VAL A O 1
ATOM 1338 N N . GLU A 1 178 ? 10.756 6.241 -13.779 1.00 96.62 178 GLU A N 1
ATOM 1339 C CA . GLU A 1 178 ? 10.969 7.604 -13.271 1.00 96.62 178 GLU A CA 1
ATOM 1340 C C . GLU A 1 178 ? 11.478 7.614 -11.816 1.00 96.62 178 GLU A C 1
ATOM 1342 O O . GLU A 1 178 ? 12.331 8.440 -11.475 1.00 96.62 178 GLU A O 1
ATOM 1347 N N . CYS A 1 179 ? 11.049 6.662 -10.976 1.00 97.06 179 CYS A N 1
ATOM 1348 C CA . CYS A 1 179 ? 11.496 6.548 -9.582 1.00 97.06 179 CYS A CA 1
ATOM 1349 C C . CYS A 1 179 ? 12.998 6.230 -9.431 1.00 97.06 179 CYS A C 1
ATOM 1351 O O . CYS A 1 179 ? 13.575 6.553 -8.389 1.00 97.06 179 CYS A O 1
ATOM 1353 N N . LEU A 1 180 ? 13.679 5.701 -10.462 1.00 95.94 180 LEU A N 1
ATOM 1354 C CA . LEU A 1 180 ? 15.147 5.544 -10.457 1.00 95.94 180 LEU A CA 1
ATOM 1355 C C . LEU A 1 180 ? 15.881 6.888 -10.362 1.00 95.94 180 LEU A C 1
ATOM 1357 O O . LEU A 1 180 ? 17.034 6.940 -9.936 1.00 95.94 180 LEU A O 1
ATOM 1361 N N . ASN A 1 181 ? 15.212 7.980 -10.734 1.00 92.69 181 ASN A N 1
ATOM 1362 C CA . ASN A 1 181 ? 15.749 9.335 -10.670 1.00 92.69 181 ASN A CA 1
ATOM 1363 C C . ASN A 1 181 ? 15.328 10.093 -9.399 1.00 92.69 181 ASN A C 1
ATOM 1365 O O . ASN A 1 181 ? 15.631 11.282 -9.289 1.00 92.69 181 ASN A O 1
ATOM 1369 N N . SER A 1 182 ? 14.651 9.440 -8.443 1.00 92.50 182 SER A N 1
ATOM 1370 C CA . SER A 1 182 ? 14.267 10.074 -7.175 1.00 92.50 182 SER A CA 1
ATOM 1371 C C . SER A 1 182 ? 15.491 10.602 -6.422 1.00 92.50 182 SER A C 1
ATOM 1373 O O . SER A 1 182 ? 16.556 9.982 -6.429 1.00 92.50 182 SER A O 1
ATOM 1375 N N . SER A 1 183 ? 15.351 11.735 -5.730 1.00 91.00 183 SER A N 1
ATOM 1376 C CA . SER A 1 183 ? 16.380 12.224 -4.804 1.00 91.00 183 SER A CA 1
ATOM 1377 C C . SER A 1 183 ? 16.530 11.326 -3.572 1.00 91.00 183 SER A C 1
ATOM 1379 O O . SER A 1 183 ? 17.604 11.294 -2.974 1.00 91.00 183 SER A O 1
ATOM 1381 N N . ASP A 1 184 ? 15.489 10.572 -3.218 1.00 91.75 184 ASP A N 1
ATOM 1382 C CA . ASP A 1 184 ? 15.475 9.646 -2.088 1.00 91.75 184 ASP A CA 1
ATOM 1383 C C . ASP A 1 184 ? 16.159 8.315 -2.449 1.00 91.75 184 ASP A C 1
ATOM 1385 O O . ASP A 1 184 ? 15.750 7.610 -3.373 1.00 91.75 184 ASP A O 1
ATOM 1389 N N . GLU A 1 185 ? 17.236 7.984 -1.736 1.00 92.00 185 GLU A N 1
ATOM 1390 C CA . GLU A 1 185 ? 18.061 6.803 -2.021 1.00 92.00 185 GLU A CA 1
ATOM 1391 C C . GLU A 1 185 ? 17.302 5.492 -1.834 1.00 92.00 185 GLU A C 1
ATOM 1393 O O . GLU A 1 185 ? 17.374 4.608 -2.687 1.00 92.00 185 GLU A O 1
ATOM 1398 N N . GLU A 1 186 ? 16.517 5.388 -0.766 1.00 92.62 186 GLU A N 1
ATOM 1399 C CA . GLU A 1 186 ? 15.734 4.191 -0.477 1.00 92.62 186 GLU A CA 1
ATOM 1400 C C . GLU A 1 186 ? 14.679 3.938 -1.571 1.00 92.62 186 GLU A C 1
ATOM 1402 O O . GLU A 1 186 ? 14.497 2.800 -2.007 1.00 92.62 186 GLU A O 1
ATOM 1407 N N . THR A 1 187 ? 14.047 4.991 -2.106 1.00 95.25 187 THR A N 1
ATOM 1408 C CA . THR A 1 187 ? 13.179 4.898 -3.292 1.00 95.25 187 THR A CA 1
ATOM 1409 C C . THR A 1 187 ? 13.933 4.320 -4.484 1.00 95.25 187 THR A C 1
ATOM 1411 O O . THR A 1 187 ? 13.434 3.389 -5.121 1.00 95.25 187 THR A O 1
ATOM 1414 N N . ARG A 1 188 ? 15.138 4.819 -4.791 1.00 94.88 188 ARG A N 1
ATOM 1415 C CA . ARG A 1 188 ? 15.941 4.308 -5.919 1.00 94.88 188 ARG A CA 1
ATOM 1416 C C . ARG A 1 188 ? 16.325 2.837 -5.730 1.00 94.88 188 ARG A C 1
ATOM 1418 O O . ARG A 1 188 ? 16.224 2.056 -6.681 1.00 94.88 188 ARG A O 1
ATOM 1425 N N . ASN A 1 189 ? 16.700 2.445 -4.512 1.00 93.50 189 ASN A N 1
ATOM 1426 C CA . ASN A 1 189 ? 17.074 1.069 -4.173 1.00 93.50 189 ASN A CA 1
ATOM 1427 C C . ASN A 1 189 ? 15.886 0.114 -4.338 1.00 93.50 189 ASN A C 1
ATOM 1429 O O . ASN A 1 189 ? 15.984 -0.894 -5.044 1.00 93.50 189 ASN A O 1
ATOM 1433 N N . ARG A 1 190 ? 14.725 0.469 -3.774 1.00 95.62 190 ARG A N 1
ATOM 1434 C CA . ARG A 1 190 ? 13.482 -0.301 -3.942 1.00 95.62 190 ARG A CA 1
ATOM 1435 C C . ARG A 1 190 ? 13.052 -0.388 -5.398 1.00 95.62 190 ARG A C 1
ATOM 1437 O O . ARG A 1 190 ? 12.624 -1.449 -5.844 1.00 95.62 190 ARG A O 1
ATOM 1444 N N . THR A 1 191 ? 13.210 0.698 -6.149 1.00 97.62 191 THR A N 1
ATOM 1445 C CA . THR A 1 191 ? 12.871 0.742 -7.576 1.00 97.62 191 THR A CA 1
ATOM 1446 C C . THR A 1 191 ? 13.754 -0.203 -8.381 1.00 97.62 191 THR A C 1
ATOM 1448 O O . THR A 1 191 ? 13.246 -0.967 -9.197 1.00 97.62 191 THR A O 1
ATOM 1451 N N . SER A 1 192 ? 15.058 -0.227 -8.102 1.00 96.25 192 SER A N 1
ATOM 1452 C CA . SER A 1 192 ? 15.993 -1.163 -8.736 1.00 96.25 192 SER A CA 1
ATOM 1453 C C . SER A 1 192 ? 15.599 -2.621 -8.471 1.00 96.25 192 SER A C 1
ATOM 1455 O O . SER A 1 192 ? 15.551 -3.425 -9.402 1.00 96.25 192 SER A O 1
ATOM 1457 N N . GLY A 1 193 ? 15.232 -2.949 -7.226 1.00 95.75 193 GLY A N 1
ATOM 1458 C CA . GLY A 1 193 ? 14.718 -4.275 -6.866 1.00 95.75 193 GLY A CA 1
ATOM 1459 C C . GLY A 1 193 ? 13.396 -4.620 -7.562 1.00 95.75 193 GLY A C 1
ATOM 1460 O O . GLY A 1 193 ? 13.245 -5.717 -8.096 1.00 95.75 193 GLY A O 1
ATOM 1461 N N . CYS A 1 194 ? 12.464 -3.666 -7.632 1.00 97.12 194 CYS A N 1
ATOM 1462 C CA . CYS A 1 194 ? 11.195 -3.821 -8.342 1.00 97.12 194 CYS A CA 1
ATOM 1463 C C . CYS A 1 194 ? 11.407 -4.107 -9.835 1.00 97.12 194 CYS A C 1
ATOM 1465 O O . CYS A 1 194 ? 10.779 -5.006 -10.387 1.00 97.12 194 CYS A O 1
ATOM 1467 N N . ILE A 1 195 ? 12.307 -3.368 -10.487 1.00 97.06 195 ILE A N 1
ATOM 1468 C CA . ILE A 1 195 ? 12.654 -3.552 -11.902 1.00 97.06 195 ILE A CA 1
ATOM 1469 C C . ILE A 1 195 ? 13.318 -4.909 -12.130 1.00 97.06 195 ILE A C 1
ATOM 1471 O O . ILE A 1 195 ? 13.017 -5.566 -13.128 1.00 97.06 195 ILE A O 1
ATOM 1475 N N . TRP A 1 196 ? 14.183 -5.356 -11.214 1.00 95.69 196 TRP A N 1
ATOM 1476 C CA . TRP A 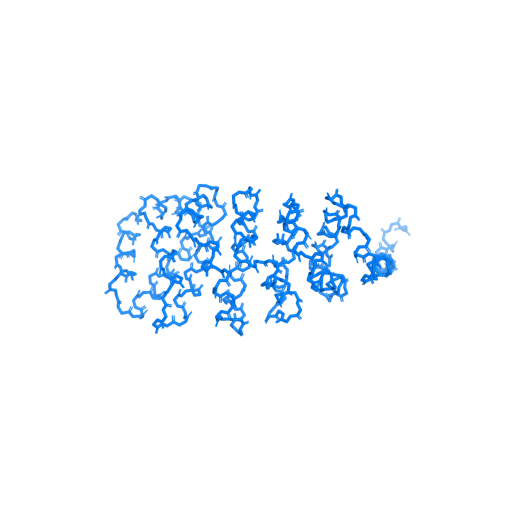1 196 ? 14.762 -6.696 -11.279 1.00 95.69 196 TRP A CA 1
ATOM 1477 C C . TRP A 1 196 ? 13.674 -7.775 -11.216 1.00 95.69 196 TRP A C 1
ATOM 1479 O O . TRP A 1 196 ? 13.623 -8.605 -12.124 1.00 95.69 196 TRP A O 1
ATOM 1489 N N . ASN A 1 197 ? 12.761 -7.712 -10.235 1.00 95.31 197 ASN A N 1
ATOM 1490 C CA . ASN A 1 197 ? 11.638 -8.654 -10.122 1.00 95.31 197 ASN A CA 1
ATOM 1491 C C . ASN A 1 197 ? 10.788 -8.664 -11.404 1.00 95.31 197 ASN A C 1
ATOM 1493 O O . ASN A 1 197 ? 10.595 -9.706 -12.024 1.00 95.31 197 ASN A O 1
ATOM 1497 N N . LEU A 1 198 ? 10.362 -7.485 -11.864 1.00 94.75 198 LEU A N 1
ATOM 1498 C CA . LEU A 1 198 ? 9.581 -7.310 -13.092 1.00 94.75 198 LEU A CA 1
ATOM 1499 C C . LEU A 1 198 ? 10.283 -7.893 -14.326 1.00 94.75 198 LEU A C 1
ATOM 1501 O O . LEU A 1 198 ? 9.639 -8.507 -15.176 1.00 94.75 198 LEU A O 1
ATOM 1505 N N . SER A 1 199 ? 11.604 -7.740 -14.407 1.00 93.00 199 SER A N 1
ATOM 1506 C CA . SER A 1 199 ? 12.407 -8.281 -15.502 1.00 93.00 199 SER A CA 1
ATOM 1507 C C . SER A 1 199 ? 12.501 -9.806 -15.455 1.00 93.00 199 SER A C 1
ATOM 1509 O O . SER A 1 199 ? 12.595 -10.438 -16.505 1.00 93.00 199 SER A O 1
ATOM 1511 N N . VAL A 1 200 ? 12.502 -10.435 -14.279 1.00 90.12 200 VAL A N 1
ATOM 1512 C CA . VAL A 1 200 ? 12.591 -11.902 -14.183 1.00 90.12 200 VAL A CA 1
ATOM 1513 C C . VAL A 1 200 ? 11.232 -12.598 -14.275 1.00 90.12 200 VAL A C 1
ATOM 1515 O O . VAL A 1 200 ? 11.209 -13.767 -14.654 1.00 90.12 200 VAL A O 1
ATOM 1518 N N . THR A 1 201 ? 10.119 -11.904 -14.005 1.00 83.75 201 THR A N 1
ATOM 1519 C CA . THR A 1 201 ? 8.771 -12.503 -14.042 1.00 83.75 201 THR A CA 1
ATOM 1520 C C . THR A 1 201 ? 8.259 -12.779 -15.461 1.00 83.75 201 THR A C 1
ATOM 1522 O O . THR A 1 201 ? 7.692 -13.848 -15.689 1.00 83.75 201 THR A O 1
ATOM 1525 N N . ALA A 1 202 ? 8.424 -11.853 -16.416 1.00 79.81 202 ALA A N 1
ATOM 1526 C CA . ALA A 1 202 ? 7.876 -12.005 -17.772 1.00 79.81 202 ALA A CA 1
ATOM 1527 C C . ALA A 1 202 ? 8.705 -11.271 -18.843 1.00 79.81 202 ALA A C 1
ATOM 1529 O O . ALA A 1 202 ? 9.219 -10.174 -18.607 1.00 79.81 202 ALA A O 1
ATOM 1530 N N . ASP A 1 203 ? 8.813 -11.862 -20.038 1.00 85.56 203 ASP A N 1
ATOM 1531 C CA . ASP A 1 203 ? 9.569 -11.284 -21.158 1.00 85.56 203 ASP A CA 1
ATOM 1532 C C . ASP A 1 203 ? 8.904 -9.999 -21.675 1.00 85.56 203 ASP A C 1
ATOM 1534 O O . ASP A 1 203 ? 9.590 -9.011 -21.949 1.00 85.56 203 ASP A O 1
ATOM 1538 N N . GLU A 1 204 ? 7.569 -9.961 -21.707 1.00 90.00 204 GLU A N 1
ATOM 1539 C CA . GLU A 1 204 ? 6.785 -8.788 -22.109 1.00 90.00 204 GLU A CA 1
ATOM 1540 C C . GLU A 1 204 ? 7.098 -7.570 -21.230 1.00 90.00 204 GLU A C 1
ATOM 1542 O O . GLU A 1 204 ? 7.152 -6.434 -21.713 1.00 90.00 204 GLU A O 1
ATOM 1547 N N . THR A 1 205 ? 7.361 -7.801 -19.941 1.00 91.56 205 THR A N 1
ATOM 1548 C CA . THR A 1 205 ? 7.733 -6.750 -18.994 1.00 91.56 205 THR A CA 1
ATOM 1549 C C . THR A 1 205 ? 9.113 -6.179 -19.304 1.00 91.56 205 THR A C 1
ATOM 1551 O O . THR A 1 205 ? 9.293 -4.965 -19.215 1.00 91.56 205 THR A O 1
ATOM 1554 N N . ARG A 1 206 ? 10.084 -6.999 -19.737 1.00 92.62 206 ARG A N 1
ATOM 1555 C CA . ARG A 1 206 ? 11.416 -6.509 -20.150 1.00 92.62 206 ARG A CA 1
ATOM 1556 C C . ARG A 1 206 ? 11.321 -5.587 -21.355 1.00 92.62 206 ARG A C 1
ATOM 1558 O O . ARG A 1 206 ? 11.918 -4.512 -21.359 1.00 92.62 206 ARG A O 1
ATOM 1565 N N . GLU A 1 207 ? 10.569 -6.003 -22.371 1.00 93.31 207 GLU A N 1
ATOM 1566 C CA . GLU A 1 207 ? 10.366 -5.199 -23.576 1.00 93.31 207 GLU A CA 1
ATOM 1567 C C . GLU A 1 207 ? 9.653 -3.885 -23.252 1.00 93.31 207 GLU A C 1
ATOM 1569 O O . GLU A 1 207 ? 10.006 -2.832 -23.785 1.00 93.31 207 GLU A O 1
ATOM 1574 N N . ALA A 1 208 ? 8.6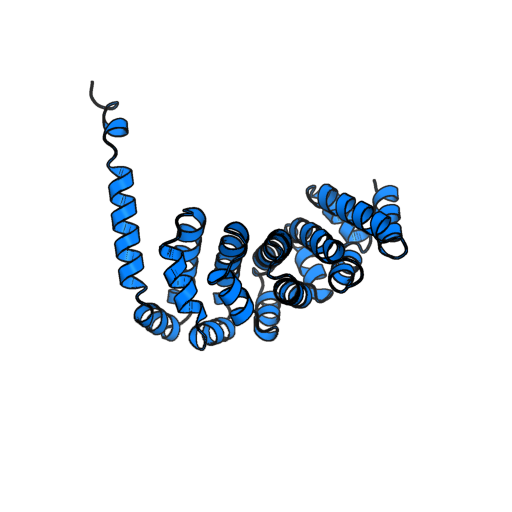68 -3.927 -22.353 1.00 95.50 208 ALA A N 1
ATOM 1575 C CA . ALA A 1 208 ? 7.968 -2.736 -21.901 1.00 95.50 208 ALA A CA 1
ATOM 1576 C C . ALA A 1 208 ? 8.876 -1.788 -21.104 1.00 95.50 208 ALA A C 1
ATOM 1578 O O . ALA A 1 208 ? 8.936 -0.607 -21.429 1.00 95.50 208 ALA A O 1
ATOM 1579 N N . LEU A 1 209 ? 9.663 -2.295 -20.152 1.00 96.25 209 LEU A N 1
ATOM 1580 C CA . LEU A 1 209 ? 10.653 -1.502 -19.414 1.00 96.25 209 LEU A CA 1
ATOM 1581 C C . LEU A 1 209 ? 11.687 -0.856 -20.348 1.00 96.25 209 LEU A C 1
ATOM 1583 O O . LEU A 1 209 ? 12.048 0.307 -20.168 1.00 96.25 209 LEU A O 1
ATOM 1587 N N . ALA A 1 210 ? 12.149 -1.579 -21.372 1.00 94.75 210 ALA A N 1
ATOM 1588 C CA . ALA A 1 210 ? 13.072 -1.033 -22.363 1.00 94.75 210 ALA A CA 1
ATOM 1589 C C . ALA A 1 210 ? 12.454 0.139 -23.147 1.00 94.75 210 ALA A C 1
ATOM 1591 O O . ALA A 1 210 ? 13.136 1.137 -23.378 1.00 94.75 210 ALA A O 1
ATOM 1592 N N . ARG A 1 211 ? 11.164 0.053 -23.507 1.00 95.62 211 ARG A N 1
ATOM 1593 C CA . ARG A 1 211 ? 10.431 1.147 -24.173 1.00 95.62 211 ARG A CA 1
ATOM 1594 C C . ARG A 1 211 ? 10.303 2.400 -23.305 1.00 95.62 211 ARG A C 1
ATOM 1596 O O . ARG A 1 211 ? 10.303 3.495 -23.856 1.00 95.62 211 ARG A O 1
ATOM 1603 N N . GLU A 1 212 ? 10.258 2.244 -21.985 1.00 96.44 212 GLU A N 1
ATOM 1604 C CA . GLU A 1 212 ? 10.211 3.358 -21.026 1.00 96.44 212 GLU A CA 1
ATOM 1605 C C . GLU A 1 212 ? 11.600 3.948 -20.693 1.00 96.44 212 GLU A C 1
ATOM 1607 O O . GLU A 1 212 ? 11.721 4.776 -19.795 1.00 96.44 212 GLU A O 1
ATOM 1612 N N . GLY A 1 213 ? 12.673 3.536 -21.384 1.00 94.75 213 GLY A N 1
ATOM 1613 C CA . GLY A 1 213 ? 14.024 4.072 -21.151 1.00 94.75 213 GLY A CA 1
ATOM 1614 C C . GLY A 1 213 ? 14.699 3.531 -19.883 1.00 94.75 213 GLY A C 1
ATOM 1615 O O . GLY A 1 213 ? 15.606 4.157 -19.327 1.00 94.75 213 GLY A O 1
ATOM 1616 N N . CYS A 1 214 ? 14.282 2.353 -19.401 1.00 95.25 214 CYS A N 1
ATOM 1617 C CA . CYS A 1 214 ? 14.816 1.760 -18.171 1.00 95.25 214 CYS A CA 1
ATOM 1618 C C . CYS A 1 214 ? 16.340 1.555 -18.209 1.00 95.25 214 CYS A C 1
ATOM 1620 O O . CYS A 1 214 ? 17.015 1.790 -17.208 1.00 95.25 214 CYS A O 1
ATOM 1622 N N . LEU A 1 215 ? 16.899 1.128 -19.348 1.00 93.00 215 LEU A N 1
ATOM 1623 C CA . LEU A 1 215 ? 18.339 0.858 -19.474 1.00 93.00 215 LEU A CA 1
ATOM 1624 C C . LEU A 1 215 ? 19.180 2.125 -19.287 1.00 93.00 215 LEU A C 1
ATOM 1626 O O . LEU A 1 215 ? 20.191 2.096 -18.593 1.00 93.00 215 LEU A O 1
ATOM 1630 N N . GLU A 1 216 ? 18.744 3.240 -19.867 1.00 93.81 216 GLU A N 1
ATOM 1631 C CA . GLU A 1 216 ? 19.429 4.531 -19.770 1.00 93.81 216 GLU A CA 1
ATOM 1632 C C . GLU A 1 216 ? 19.407 5.041 -18.324 1.00 93.81 216 GLU A C 1
ATOM 1634 O O . GLU A 1 216 ? 20.439 5.451 -17.791 1.00 93.81 216 GLU A O 1
ATOM 1639 N N . SER A 1 217 ? 18.255 4.934 -17.654 1.00 93.88 217 SER A N 1
ATOM 1640 C CA . SER A 1 217 ? 18.117 5.292 -16.237 1.00 93.88 217 SER A CA 1
ATOM 1641 C C . SER A 1 217 ? 19.006 4.440 -15.323 1.00 93.88 217 SER A C 1
ATOM 1643 O O . SER A 1 217 ? 19.645 4.983 -14.423 1.00 93.88 217 SER A O 1
ATOM 1645 N N . LEU A 1 218 ? 19.106 3.128 -15.568 1.00 91.81 218 LEU A N 1
ATOM 1646 C CA . LEU A 1 218 ? 19.976 2.235 -14.792 1.00 91.81 218 LEU A CA 1
ATOM 1647 C C . LEU A 1 218 ? 21.467 2.539 -15.005 1.00 91.81 218 LEU A C 1
ATOM 1649 O O . LEU A 1 218 ? 22.222 2.572 -14.036 1.00 91.81 218 LEU A O 1
ATOM 1653 N N . VAL A 1 219 ? 21.896 2.809 -16.243 1.00 91.81 219 VAL A N 1
ATOM 1654 C CA . VAL A 1 219 ? 23.289 3.204 -16.533 1.00 91.81 219 VAL A CA 1
ATOM 1655 C C . VAL A 1 219 ? 23.643 4.510 -15.818 1.00 91.81 219 VAL A C 1
ATOM 1657 O O . VAL A 1 219 ? 24.683 4.590 -15.166 1.00 91.81 219 VAL A O 1
ATOM 1660 N N . ASN A 1 220 ? 22.755 5.507 -15.870 1.00 89.31 220 ASN A N 1
ATOM 1661 C CA . ASN A 1 220 ? 22.952 6.781 -15.175 1.00 89.31 220 ASN A CA 1
ATOM 1662 C C . ASN A 1 220 ? 23.017 6.611 -13.648 1.00 89.31 220 ASN A C 1
ATOM 1664 O O . ASN A 1 220 ? 23.749 7.339 -12.977 1.00 89.31 220 ASN A O 1
ATOM 1668 N N . LEU A 1 221 ? 22.246 5.674 -13.084 1.00 88.88 221 LEU A N 1
ATOM 1669 C CA . LEU A 1 221 ? 22.274 5.372 -11.653 1.00 88.88 221 LEU A CA 1
ATOM 1670 C C . LEU A 1 221 ? 23.625 4.779 -11.226 1.00 88.88 221 LEU A C 1
ATOM 1672 O O . LEU A 1 221 ? 24.176 5.209 -10.214 1.00 88.88 221 LEU A O 1
ATOM 1676 N N . LEU A 1 222 ? 24.170 3.841 -12.009 1.00 86.94 222 LEU A N 1
ATOM 1677 C CA . LEU A 1 222 ? 25.469 3.220 -11.732 1.00 86.94 222 LEU A CA 1
ATOM 1678 C C . LEU A 1 222 ? 26.605 4.249 -11.752 1.00 86.94 222 LEU A C 1
ATOM 1680 O O . LEU A 1 222 ? 27.381 4.305 -10.803 1.00 86.94 222 LEU A O 1
ATOM 1684 N N . GLN A 1 223 ? 26.636 5.126 -12.758 1.00 85.88 223 GLN A N 1
ATOM 1685 C CA . GLN A 1 223 ? 27.653 6.182 -12.861 1.00 85.88 223 GLN A CA 1
ATOM 1686 C C . GLN A 1 223 ? 27.650 7.111 -11.638 1.00 85.88 223 GLN A C 1
ATOM 1688 O O . GLN A 1 223 ? 28.694 7.374 -11.051 1.00 85.88 223 GLN A O 1
ATOM 1693 N N . LYS A 1 224 ? 26.464 7.532 -11.176 1.00 77.50 224 LYS A N 1
ATOM 1694 C CA . LYS A 1 224 ? 26.339 8.356 -9.961 1.00 77.50 224 LYS A CA 1
ATOM 1695 C C . LYS A 1 224 ? 26.816 7.637 -8.698 1.00 77.50 224 LYS A C 1
ATOM 1697 O O . LYS A 1 224 ? 27.281 8.293 -7.773 1.00 77.50 224 LYS A O 1
ATOM 1702 N N . SER A 1 225 ? 26.653 6.315 -8.622 1.00 69.50 225 SER A N 1
ATOM 1703 C CA . SER A 1 225 ? 27.109 5.535 -7.466 1.00 69.50 225 SER A CA 1
ATOM 1704 C C . SER A 1 225 ? 28.628 5.348 -7.441 1.00 69.50 225 SER A C 1
ATOM 1706 O O . SER A 1 225 ? 29.206 5.251 -6.363 1.00 69.50 225 SER A O 1
ATOM 1708 N N . GLU A 1 226 ? 29.284 5.342 -8.603 1.00 64.19 226 GLU A N 1
ATOM 1709 C CA . GLU A 1 226 ? 30.745 5.289 -8.711 1.00 64.19 226 GLU A CA 1
ATOM 1710 C C . GLU A 1 226 ? 31.374 6.623 -8.270 1.00 64.19 226 GLU A C 1
ATOM 1712 O O . GLU A 1 226 ? 32.277 6.607 -7.438 1.00 64.19 226 GLU A O 1
ATOM 1717 N N . ASP A 1 227 ? 30.810 7.765 -8.684 1.00 58.91 227 ASP A N 1
ATOM 1718 C CA . ASP A 1 227 ? 31.296 9.105 -8.304 1.00 58.91 227 ASP A CA 1
ATOM 1719 C C . ASP A 1 227 ? 31.238 9.381 -6.782 1.00 58.91 227 ASP A C 1
ATOM 1721 O O . ASP A 1 227 ? 32.083 10.091 -6.241 1.00 58.91 227 ASP A O 1
ATOM 1725 N N . VAL A 1 228 ? 30.257 8.818 -6.060 1.00 57.75 228 VAL A N 1
ATOM 1726 C CA . VAL A 1 228 ? 30.139 8.963 -4.588 1.00 57.75 228 VAL A CA 1
ATOM 1727 C C . VAL A 1 228 ? 31.199 8.137 -3.847 1.00 57.75 228 VAL A C 1
ATOM 1729 O O . VAL A 1 228 ? 31.605 8.496 -2.743 1.00 57.75 228 VAL A O 1
ATOM 1732 N N . ASN A 1 229 ? 31.683 7.049 -4.451 1.00 52.44 229 ASN A N 1
ATOM 1733 C CA . ASN A 1 229 ? 32.724 6.201 -3.865 1.00 52.44 229 ASN A CA 1
ATOM 1734 C C . ASN A 1 229 ? 34.148 6.734 -4.115 1.00 52.44 229 ASN A C 1
ATOM 1736 O O . ASN A 1 229 ? 35.105 6.187 -3.565 1.00 52.44 229 ASN A O 1
ATOM 1740 N N . GLU A 1 230 ? 34.294 7.805 -4.901 1.00 47.28 230 GLU A N 1
ATOM 1741 C CA . GLU A 1 230 ? 35.567 8.471 -5.197 1.00 47.28 230 GLU A CA 1
ATOM 1742 C C . GLU A 1 230 ? 35.801 9.754 -4.372 1.00 47.28 230 GLU A C 1
ATOM 1744 O O . GLU A 1 230 ? 36.632 10.581 -4.748 1.00 47.28 230 GLU A O 1
ATOM 1749 N N . ASP A 1 231 ? 35.130 9.937 -3.224 1.00 42.72 231 ASP A N 1
ATOM 1750 C CA . ASP A 1 231 ? 35.450 11.050 -2.318 1.00 42.72 231 ASP A CA 1
ATOM 1751 C C . ASP A 1 231 ? 36.867 10.863 -1.708 1.00 42.72 231 ASP A C 1
ATOM 1753 O O . ASP A 1 231 ? 37.099 9.908 -0.945 1.00 42.72 231 ASP A O 1
ATOM 1757 N N . PRO A 1 232 ? 37.851 11.738 -2.015 1.00 51.34 232 PRO A N 1
ATOM 1758 C CA . PRO A 1 232 ? 39.252 11.545 -1.631 1.00 51.34 232 PRO A CA 1
ATOM 1759 C C . PRO A 1 232 ? 39.508 11.553 -0.118 1.00 51.34 232 PRO A C 1
ATOM 1761 O O . PRO A 1 232 ? 40.586 11.135 0.315 1.00 51.34 232 PRO A O 1
ATOM 1764 N N . GLU A 1 233 ? 38.557 12.006 0.707 1.00 50.78 233 GLU A N 1
ATOM 1765 C CA . GLU A 1 233 ? 38.736 12.066 2.165 1.00 50.78 233 GLU A CA 1
ATOM 1766 C C . GLU A 1 233 ? 38.753 10.683 2.842 1.00 50.78 233 GLU A C 1
ATOM 1768 O O . GLU A 1 233 ? 39.343 10.540 3.915 1.00 50.78 233 GLU A O 1
ATOM 1773 N N . THR A 1 234 ? 38.224 9.629 2.209 1.00 49.62 234 THR A N 1
ATOM 1774 C CA . THR A 1 234 ? 38.241 8.270 2.797 1.00 49.62 234 THR A CA 1
ATOM 1775 C C . THR A 1 234 ? 39.505 7.475 2.442 1.00 49.62 234 THR A C 1
ATOM 1777 O O . THR A 1 234 ? 39.885 6.546 3.156 1.00 49.62 234 THR A O 1
ATOM 1780 N N . VAL A 1 235 ? 40.217 7.859 1.377 1.00 46.41 235 VAL A N 1
ATOM 1781 C CA . VAL A 1 235 ? 41.439 7.165 0.919 1.00 46.41 235 VAL A CA 1
ATOM 1782 C C . VAL A 1 235 ? 42.696 7.667 1.659 1.00 46.41 235 VAL A C 1
ATOM 1784 O O . VAL A 1 235 ? 43.734 7.005 1.667 1.00 46.41 235 VAL A O 1
ATOM 1787 N N . GLY A 1 236 ? 42.599 8.800 2.365 1.00 40.06 236 GLY A N 1
ATOM 1788 C CA . GLY A 1 236 ? 43.721 9.462 3.043 1.00 40.06 236 GLY A CA 1
ATOM 1789 C C . GLY A 1 236 ? 44.237 8.824 4.342 1.00 40.06 236 GLY A C 1
ATOM 1790 O O . GLY A 1 236 ? 45.261 9.278 4.842 1.00 40.06 236 GLY A O 1
ATOM 1791 N N . ASN A 1 237 ? 43.597 7.781 4.888 1.00 40.38 237 ASN A N 1
ATOM 1792 C CA . ASN A 1 237 ? 43.982 7.185 6.184 1.00 40.38 237 ASN A CA 1
ATOM 1793 C C . ASN A 1 237 ? 44.530 5.747 6.114 1.00 40.38 237 ASN A C 1
ATOM 1795 O O . ASN A 1 237 ? 44.615 5.075 7.140 1.00 40.38 237 ASN A O 1
ATOM 1799 N N . CYS A 1 238 ? 44.934 5.255 4.937 1.00 41.16 238 CYS A N 1
ATOM 1800 C CA . CYS A 1 238 ? 45.577 3.935 4.823 1.00 41.16 238 CYS A CA 1
ATOM 1801 C C . CYS A 1 238 ? 47.026 3.935 4.324 1.00 41.16 238 CYS A C 1
ATOM 1803 O O . CYS A 1 238 ? 47.609 2.858 4.226 1.00 41.16 238 CYS A O 1
ATOM 1805 N N . VAL A 1 239 ? 47.659 5.087 4.081 1.00 41.22 239 VAL A N 1
ATOM 1806 C CA . VAL A 1 239 ? 49.114 5.120 3.857 1.00 41.22 239 VAL A CA 1
ATOM 1807 C C . VAL A 1 239 ? 49.738 6.393 4.431 1.00 41.22 239 VAL A C 1
ATOM 1809 O O . VAL A 1 239 ? 50.000 7.337 3.694 1.00 41.22 239 VAL A O 1
ATOM 1812 N N . MET A 1 240 ? 49.972 6.409 5.747 1.00 36.69 240 MET A N 1
ATOM 1813 C CA . MET A 1 240 ? 51.230 6.826 6.399 1.00 36.69 240 MET A CA 1
ATOM 1814 C C . MET A 1 240 ? 51.183 6.533 7.898 1.00 36.69 240 MET A C 1
ATOM 1816 O O . MET A 1 240 ? 50.142 6.816 8.527 1.00 36.69 240 MET A O 1
#

Sequence (240 aa):
MSSDIKGTLTKIKGGSVQNRLAAIGALFSLASDDDIREEIRNMGGIGTLVGCLEDNSD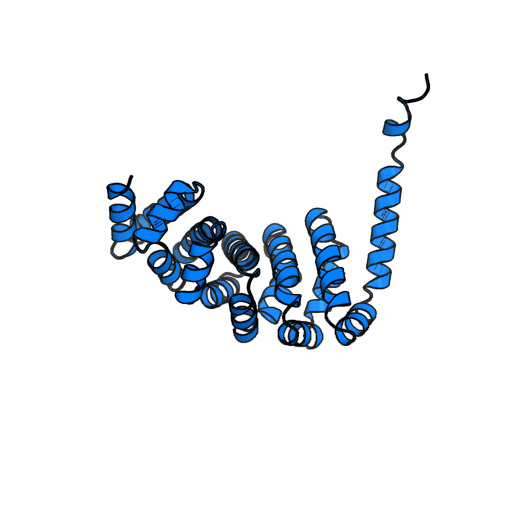PRIPRQACGALLNMANDDQCREEIRDYGGVELMLKLIENQFKDATSVEYATGALLNLSSDDDTREMVREADGARILARCLSDAPSEESRRNSVGAIAQLCFDQEFTKQLVSGDALKHIVECLNSSDEETRNRTSGCIWNLSVTADETREALAREGCLESLVNLLQKSEDVNEDPETVGNCVM

pLDDT: mean 91.95, std 12.64, range [36.69, 98.81]

Solvent-accessible surface area (backbone atoms only — not comparable to full-atom values): 12243 Å² total; per-residue (Å²): 106,74,71,53,53,57,52,32,56,52,29,52,78,73,44,56,73,67,46,21,45,54,27,36,50,49,48,31,68,45,22,74,37,72,74,47,33,53,54,39,47,78,70,51,39,52,60,55,36,45,59,31,46,74,43,81,89,45,75,64,44,20,33,40,22,34,41,20,48,29,42,35,31,79,35,74,70,45,35,53,52,36,50,77,63,49,33,62,57,42,34,55,50,45,33,72,76,34,49,84,40,37,69,39,27,30,23,27,27,43,24,47,34,55,45,21,80,45,70,68,45,33,51,50,38,48,75,60,51,34,52,62,56,40,30,45,29,49,69,68,39,64,36,70,65,23,27,38,22,26,42,46,20,48,40,46,30,35,76,39,66,69,42,41,51,49,29,68,74,52,67,30,54,49,35,50,42,54,34,53,72,45,91,49,64,68,39,23,54,39,30,53,52,24,53,50,45,39,47,72,65,37,70,71,45,40,58,49,39,53,74,54,46,35,63,62,51,51,54,56,47,51,54,56,56,53,62,66,72,62,53,67,81,75,67,66,80,81,78,130

InterPro domains:
  IPR000225 Armadillo [PF00514] (34-73)
  IPR000225 Armadillo [PF00514] (75-117)
  IPR000225 Armadillo [PS50176] (44-87)
  IPR000225 Armadillo [PS50176] (86-130)
  IPR000225 Armadillo [SM00185] (33-74)
  IPR000225 Armadillo [SM00185] (75-117)
  IPR000225 Armadillo [SM00185] (118-159)
  IPR000225 Armadillo [SM00185] (160-200)
  IPR011989 Armadillo-like helical [G3DSA:1.25.10.10] (9-240)
  IPR016024 Armadillo-type fold [SSF48371] (16-230)
  IPR022771 Wings apart-like protein, C-terminal [PF07814] (139-230)
  IPR045156 Vacuolar protein 8 [PTHR47249] (22-166)

Nearest PDB structures (foldseek):
  1th1-assembly2_B  TM=8.567E-01  e=1.582E-06  Homo sapiens
  4djs-assembly1_A  TM=8.171E-01  e=3.091E-06  Homo sapiens
  8eic-assembly1_A  TM=6.750E-01  e=9.435E-06  Homo sapiens
  8y0p-assembly1_A  TM=5.481E-01  e=1.892E-06  Homo sapiens
  1i7w-assembly1_C  TM=5.151E-01  e=1.730E-06  Mus musculus

Organism: Naegleria gruberi (NCBI:txid5762)

Mean predicted aligned error: 5.72 Å

Radius of gyration: 20.36 Å; Cα contacts (8 Å, |Δi|>4): 339; chains: 1; bounding box: 72×29×55 Å

Secondary structure (DSSP, 8-state):
-HHHHHHHHHHHHHS-HHHHHHHHHHHHHHTTSHHHHHHHHHTTHHHHHHHHTT--S-THHHHHHHHHHHHHTTSHHHHHHHHHTTHHHHHHHHHHHTTT-HHHHHHHHHHHHHHTTSHHHHHHHHHTTHHHHHHHHHHS-SSHHHHHHHHHHHHHHTTSHHHHHHHHHSSHHHHHHHHTT-S-HHHHHHHHHHHHHHHHH-HHHHHHHHHTTHHHHHHHHHHHHHHHTT-TTTGGGS--